Protein AF-A0A349HTV0-F1 (afdb_monomer)

Structure (mmCIF, N/CA/C/O backbone):
data_AF-A0A349HTV0-F1
#
_entry.id   AF-A0A349HTV0-F1
#
loop_
_atom_site.group_PDB
_atom_site.id
_atom_site.type_symbol
_atom_site.label_atom_id
_atom_site.label_alt_id
_atom_site.label_comp_id
_atom_site.label_asym_id
_atom_site.label_entity_id
_atom_site.label_seq_id
_atom_site.pdbx_PDB_ins_code
_atom_site.Cartn_x
_atom_site.Cartn_y
_atom_site.Cartn_z
_atom_site.occupancy
_atom_site.B_iso_or_equiv
_atom_site.auth_seq_id
_atom_site.auth_comp_id
_atom_site.auth_asym_id
_atom_site.auth_atom_id
_atom_site.pdbx_PDB_model_num
ATOM 1 N N . MET A 1 1 ? 17.640 -26.333 15.051 1.00 37.91 1 MET A N 1
ATOM 2 C CA . MET A 1 1 ? 17.613 -24.855 15.055 1.00 37.91 1 MET A CA 1
ATOM 3 C C . MET A 1 1 ? 17.271 -24.427 13.642 1.00 37.91 1 MET A C 1
ATOM 5 O O . MET A 1 1 ? 18.000 -24.825 12.747 1.00 37.91 1 MET A O 1
ATOM 9 N N . ALA A 1 2 ? 16.139 -23.757 13.416 1.00 41.59 2 ALA A N 1
ATOM 10 C CA . ALA A 1 2 ? 15.810 -23.258 12.080 1.00 41.59 2 ALA A CA 1
ATOM 11 C C . ALA A 1 2 ? 16.830 -22.173 11.709 1.00 41.59 2 ALA A C 1
ATOM 13 O O . ALA A 1 2 ? 17.039 -21.253 12.502 1.00 41.59 2 ALA A O 1
ATOM 14 N N . GLU A 1 3 ? 17.502 -22.306 10.565 1.00 48.44 3 GLU A N 1
ATOM 15 C CA . GLU A 1 3 ? 18.363 -21.244 10.046 1.00 48.44 3 GLU A CA 1
ATOM 16 C C . GLU A 1 3 ? 17.542 -19.958 9.927 1.00 48.44 3 GLU A C 1
ATOM 18 O O . GLU A 1 3 ? 16.536 -19.905 9.218 1.00 48.44 3 GLU A O 1
ATOM 23 N N . LEU A 1 4 ? 17.961 -18.918 10.646 1.00 66.38 4 LEU A N 1
ATOM 24 C CA . LEU A 1 4 ? 17.430 -17.577 10.447 1.00 66.38 4 LEU A CA 1
ATOM 25 C C . LEU A 1 4 ? 17.847 -17.133 9.046 1.00 66.38 4 LEU A C 1
ATOM 27 O O . LEU A 1 4 ? 19.028 -16.879 8.806 1.00 66.38 4 LEU A O 1
ATOM 31 N N . SER A 1 5 ? 16.884 -17.071 8.127 1.00 81.56 5 SER A N 1
ATOM 32 C CA . SER A 1 5 ? 17.151 -16.655 6.755 1.00 81.56 5 SER A CA 1
ATOM 33 C C . SER A 1 5 ? 17.749 -15.244 6.722 1.00 81.56 5 SER A C 1
ATOM 35 O O . SER A 1 5 ? 17.348 -14.356 7.478 1.00 81.56 5 SER A O 1
ATOM 37 N N . LEU A 1 6 ? 18.747 -15.045 5.859 1.00 93.25 6 LEU A N 1
ATOM 38 C CA . LEU A 1 6 ? 19.477 -13.780 5.731 1.00 93.25 6 LEU A CA 1
ATOM 39 C C . LEU A 1 6 ? 18.662 -12.692 5.016 1.00 93.25 6 LEU A C 1
ATOM 41 O O . LEU A 1 6 ? 19.018 -11.515 5.091 1.00 93.25 6 LEU A O 1
ATOM 45 N N . TYR A 1 7 ? 17.591 -13.073 4.326 1.00 95.62 7 TYR A N 1
ATOM 46 C CA . TYR A 1 7 ? 16.704 -12.207 3.559 1.00 95.62 7 TYR A CA 1
ATOM 47 C C . TYR A 1 7 ? 15.301 -12.811 3.493 1.00 95.62 7 TYR A C 1
ATOM 49 O O . TYR A 1 7 ? 15.109 -13.980 3.814 1.00 95.62 7 TYR A O 1
ATOM 57 N N . ILE A 1 8 ? 14.324 -12.000 3.093 1.00 95.88 8 ILE A N 1
ATOM 58 C CA . ILE A 1 8 ? 12.945 -12.456 2.893 1.00 95.88 8 ILE A CA 1
ATOM 59 C C . ILE A 1 8 ? 12.849 -13.209 1.567 1.00 95.88 8 ILE A C 1
ATOM 61 O O . ILE A 1 8 ? 13.233 -12.673 0.522 1.00 95.88 8 ILE A O 1
ATOM 65 N N . LYS A 1 9 ? 12.325 -14.434 1.593 1.00 95.62 9 LYS A N 1
ATOM 66 C CA . LYS A 1 9 ? 12.190 -15.285 0.405 1.00 95.62 9 LYS A CA 1
ATOM 67 C C . LYS A 1 9 ? 10.918 -14.982 -0.380 1.00 95.62 9 LYS A C 1
ATOM 69 O O . LYS A 1 9 ? 9.895 -14.607 0.184 1.00 95.62 9 LYS A O 1
ATOM 74 N N . LYS A 1 10 ? 10.936 -15.241 -1.689 1.00 95.06 10 LYS A N 1
ATOM 75 C CA . LYS A 1 10 ? 9.782 -15.129 -2.597 1.00 95.06 10 LYS A CA 1
ATOM 76 C C . LYS A 1 10 ? 8.603 -15.993 -2.135 1.00 95.06 10 LYS A C 1
ATOM 78 O O . LYS A 1 10 ? 7.457 -15.601 -2.321 1.00 95.06 10 LYS A O 1
ATOM 83 N N . SER A 1 11 ? 8.865 -17.126 -1.479 1.00 93.31 11 SER A N 1
ATOM 84 C CA . SER A 1 11 ? 7.831 -17.983 -0.877 1.00 93.31 11 SER A CA 1
ATOM 85 C C . SER A 1 11 ? 7.046 -17.314 0.259 1.00 93.31 11 SER A C 1
ATOM 87 O O . SER A 1 11 ? 5.993 -17.815 0.641 1.00 93.31 11 SER A O 1
ATOM 89 N N . GLU A 1 12 ? 7.556 -16.214 0.817 1.00 91.38 12 GLU A N 1
ATOM 90 C CA . GLU A 1 12 ? 6.915 -15.446 1.890 1.00 91.38 12 GLU A CA 1
ATOM 91 C C . GLU A 1 12 ? 6.035 -14.302 1.354 1.00 91.38 12 GLU A C 1
ATOM 93 O O . GLU A 1 12 ? 5.473 -13.540 2.142 1.00 91.38 12 GLU A O 1
ATOM 98 N N . ASP A 1 13 ? 5.885 -14.167 0.029 1.00 91.94 13 ASP A N 1
ATOM 99 C CA . ASP A 1 13 ? 5.027 -13.135 -0.556 1.00 91.94 13 ASP A CA 1
ATOM 100 C C . ASP A 1 13 ? 3.573 -13.250 -0.056 1.00 91.94 13 ASP A C 1
ATOM 102 O O . ASP A 1 13 ? 3.007 -14.337 0.095 1.00 91.94 13 ASP A O 1
ATOM 106 N N . GLY A 1 14 ? 2.968 -12.101 0.236 1.00 86.69 14 GLY A N 1
ATOM 107 C CA . GLY A 1 14 ? 1.665 -11.988 0.886 1.00 86.69 14 GLY A CA 1
ATOM 108 C C . GLY A 1 14 ? 1.691 -12.119 2.414 1.00 86.69 14 GLY A C 1
ATOM 109 O O . GLY A 1 14 ? 0.674 -11.827 3.041 1.00 86.69 14 GLY A O 1
ATOM 110 N N . ASN A 1 15 ? 2.814 -12.505 3.032 1.00 89.12 15 ASN A N 1
ATOM 111 C CA . ASN A 1 15 ? 3.008 -12.439 4.482 1.00 89.12 15 ASN A CA 1
ATOM 112 C C . ASN A 1 15 ? 3.957 -11.286 4.844 1.00 89.12 15 ASN A C 1
ATOM 114 O O . ASN A 1 15 ? 5.152 -11.473 5.064 1.00 89.12 15 ASN A O 1
ATOM 118 N N . PHE A 1 16 ? 3.422 -10.069 4.910 1.00 89.62 16 PHE A N 1
ATOM 119 C CA . PHE A 1 16 ? 4.207 -8.842 5.090 1.00 89.62 16 PHE A CA 1
ATOM 120 C C . PHE A 1 16 ? 4.508 -8.513 6.561 1.00 89.62 16 PHE A C 1
ATOM 122 O O . PHE A 1 16 ? 4.412 -7.358 6.981 1.00 89.62 16 PHE A O 1
ATOM 129 N N . SER A 1 17 ? 4.886 -9.527 7.341 1.00 89.38 17 SER A N 1
ATOM 130 C CA . SER A 1 17 ? 5.340 -9.404 8.730 1.00 89.38 17 SER A CA 1
ATOM 131 C C . SER A 1 17 ? 6.837 -9.705 8.809 1.00 89.38 17 SER A C 1
ATOM 133 O O . SER A 1 17 ? 7.255 -10.827 9.096 1.00 89.38 17 SER A O 1
ATOM 135 N N . PHE A 1 18 ? 7.655 -8.690 8.542 1.00 92.19 18 PHE A N 1
ATOM 136 C CA . PHE A 1 18 ? 9.109 -8.825 8.461 1.00 92.19 18 PHE A CA 1
ATOM 137 C C . PHE A 1 18 ? 9.817 -8.405 9.751 1.00 92.19 18 PHE A C 1
ATOM 139 O O . PHE A 1 18 ? 9.263 -7.691 10.586 1.00 92.19 18 PHE A O 1
ATOM 146 N N . ASN A 1 19 ? 11.081 -8.808 9.890 1.00 92.62 19 ASN A N 1
ATOM 147 C CA . ASN A 1 19 ? 11.940 -8.298 10.951 1.00 92.62 19 ASN A CA 1
ATOM 148 C C . ASN A 1 19 ? 12.305 -6.826 10.676 1.00 92.62 19 ASN A C 1
ATOM 150 O O . ASN A 1 19 ? 12.925 -6.519 9.659 1.00 92.62 19 ASN A O 1
ATOM 154 N N . TYR A 1 20 ? 11.943 -5.928 11.595 1.00 93.81 20 TYR A N 1
ATOM 155 C CA . TYR A 1 20 ? 12.108 -4.482 11.424 1.00 93.81 20 TYR A CA 1
ATOM 156 C C . TYR A 1 20 ? 13.570 -3.999 11.438 1.00 93.81 20 TYR A C 1
ATOM 158 O O . TYR A 1 20 ? 13.853 -2.912 10.940 1.00 93.81 20 TYR A O 1
ATOM 166 N N . ASP A 1 21 ? 14.507 -4.808 11.943 1.00 93.88 21 ASP A N 1
ATOM 167 C CA . ASP A 1 21 ? 15.936 -4.469 11.958 1.00 93.88 21 ASP A CA 1
ATOM 168 C C . ASP A 1 21 ? 16.615 -4.671 10.596 1.00 93.88 21 ASP A C 1
ATOM 170 O O . ASP A 1 21 ? 17.727 -4.177 10.370 1.00 93.88 21 ASP A O 1
ATOM 174 N N . PHE A 1 22 ? 15.954 -5.383 9.677 1.00 96.00 22 PHE A N 1
ATOM 175 C CA . PHE A 1 22 ? 16.476 -5.643 8.339 1.00 96.00 22 PHE A CA 1
ATOM 176 C C . PHE A 1 22 ? 16.577 -4.339 7.528 1.00 96.00 22 PHE A C 1
ATOM 178 O O . PHE A 1 22 ? 16.044 -3.286 7.886 1.00 96.00 22 PHE A O 1
ATOM 185 N N . LYS A 1 23 ? 17.321 -4.394 6.426 1.00 95.25 23 LYS A N 1
ATOM 186 C CA . LYS A 1 23 ? 17.634 -3.266 5.548 1.00 95.25 23 LYS A CA 1
ATOM 187 C C . LYS A 1 23 ? 17.254 -3.587 4.110 1.00 95.25 23 LYS A C 1
ATOM 189 O O . LYS A 1 23 ? 17.135 -4.748 3.724 1.00 95.25 23 LYS A O 1
ATOM 194 N N . GLN A 1 24 ? 17.091 -2.537 3.313 1.00 95.56 24 GLN A N 1
ATOM 195 C CA . GLN A 1 24 ? 16.935 -2.672 1.870 1.00 95.56 24 GLN A CA 1
ATOM 196 C C . GLN A 1 24 ? 18.305 -2.915 1.227 1.00 95.56 24 GLN A C 1
ATOM 198 O O . GLN A 1 24 ? 19.221 -2.107 1.397 1.00 95.56 24 GLN A O 1
ATOM 203 N N . THR A 1 25 ? 18.421 -3.990 0.452 1.00 95.81 25 THR A N 1
ATOM 204 C CA . THR A 1 25 ? 19.514 -4.178 -0.510 1.00 95.81 25 THR A CA 1
ATOM 205 C C . THR A 1 25 ? 18.991 -3.829 -1.892 1.00 95.81 25 THR A C 1
ATOM 207 O O . THR A 1 25 ? 18.077 -4.484 -2.387 1.00 95.81 25 THR A O 1
ATOM 210 N N . TRP A 1 26 ? 19.553 -2.787 -2.498 1.00 95.69 26 TRP A N 1
ATOM 211 C CA . TRP A 1 26 ? 19.117 -2.265 -3.791 1.00 95.69 26 TRP A CA 1
ATOM 212 C C . TRP A 1 26 ? 19.906 -2.872 -4.946 1.00 95.69 26 TRP A C 1
ATOM 214 O O 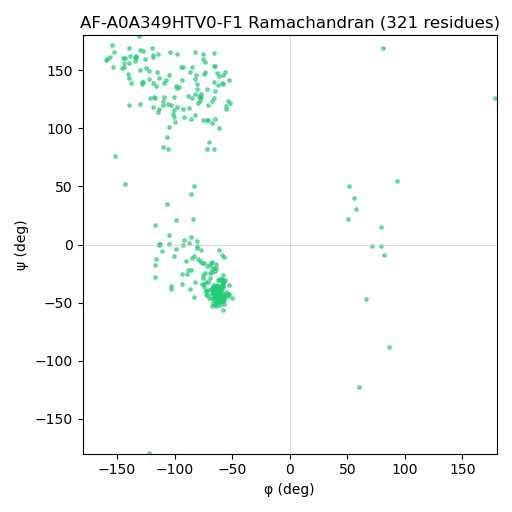. TRP A 1 26 ? 21.124 -2.999 -4.857 1.00 95.69 26 TRP A O 1
ATOM 224 N N . HIS A 1 27 ? 19.218 -3.150 -6.052 1.00 94.50 27 HIS A N 1
ATOM 225 C CA . HIS A 1 27 ? 19.841 -3.566 -7.306 1.00 94.50 27 HIS A CA 1
ATOM 226 C C . HIS A 1 27 ? 20.684 -2.434 -7.907 1.00 94.50 27 HIS A C 1
ATOM 228 O O . HIS A 1 27 ? 21.837 -2.628 -8.281 1.00 94.50 27 HIS A O 1
ATOM 234 N N . HIS A 1 28 ? 20.132 -1.217 -7.944 1.00 90.56 28 HIS A N 1
ATOM 235 C CA . HIS A 1 28 ? 20.865 -0.011 -8.317 1.00 90.56 28 HIS A CA 1
ATOM 236 C C . HIS A 1 28 ? 20.886 0.993 -7.171 1.00 90.56 28 HIS A C 1
ATOM 238 O O . HIS A 1 28 ? 19.866 1.257 -6.533 1.00 90.56 28 HIS A O 1
ATOM 244 N N . LYS A 1 29 ? 22.036 1.638 -6.956 1.00 89.31 29 LYS A N 1
ATOM 245 C CA . LYS A 1 29 ? 22.086 2.848 -6.128 1.00 89.31 29 LYS A CA 1
ATOM 246 C C . LYS A 1 29 ? 21.299 3.956 -6.827 1.00 89.31 29 LYS A C 1
ATOM 248 O O . LYS A 1 29 ? 21.430 4.137 -8.035 1.00 89.31 29 LYS A O 1
ATOM 253 N N . PHE A 1 30 ? 20.539 4.740 -6.065 1.00 86.88 30 PHE A N 1
ATOM 254 C CA . PHE A 1 30 ? 19.866 5.928 -6.589 1.00 86.88 30 PHE A CA 1
ATOM 255 C C . PHE A 1 30 ? 20.876 7.042 -6.886 1.00 86.88 30 PHE A C 1
ATOM 257 O O . PHE A 1 30 ? 21.100 7.945 -6.085 1.00 86.88 30 PHE A O 1
ATOM 264 N N . ASN A 1 31 ? 21.508 6.952 -8.050 1.00 89.06 31 ASN A N 1
ATOM 265 C CA . ASN A 1 31 ? 22.407 7.951 -8.604 1.00 89.06 31 ASN A CA 1
ATOM 266 C C . ASN A 1 31 ? 22.167 8.096 -10.117 1.00 89.06 31 ASN A C 1
ATOM 268 O O . ASN A 1 31 ? 21.474 7.281 -10.736 1.00 89.06 31 ASN A O 1
ATOM 272 N N . MET A 1 32 ? 22.765 9.130 -10.709 1.00 85.81 32 MET A N 1
ATOM 273 C CA . MET A 1 32 ? 22.653 9.413 -12.146 1.00 85.81 32 MET A CA 1
ATOM 274 C C . MET A 1 32 ? 23.535 8.506 -13.019 1.00 85.81 32 MET A C 1
ATOM 276 O O . MET A 1 32 ? 23.467 8.576 -14.243 1.00 85.81 32 MET A O 1
ATOM 280 N N . GLN A 1 33 ? 24.369 7.647 -12.427 1.00 86.94 33 GLN A N 1
ATOM 281 C CA . GLN A 1 33 ? 25.252 6.767 -13.188 1.00 86.94 33 GLN A CA 1
ATOM 282 C C . GLN A 1 33 ? 24.412 5.737 -13.947 1.00 86.94 33 GLN A C 1
ATOM 284 O O . GLN A 1 33 ? 23.629 5.023 -13.338 1.00 86.94 33 GLN A O 1
ATOM 289 N N . GLY A 1 34 ? 24.559 5.655 -15.270 1.00 83.88 34 GLY A N 1
ATOM 290 C CA . GLY A 1 34 ? 23.763 4.750 -16.111 1.00 83.88 34 GLY A CA 1
ATOM 291 C C . GLY A 1 34 ? 22.346 5.248 -16.431 1.00 83.88 34 GLY A C 1
ATOM 292 O O . GLY A 1 34 ? 21.635 4.588 -17.185 1.00 83.88 34 GLY A O 1
ATOM 293 N N . VAL A 1 35 ? 21.938 6.413 -15.915 1.00 89.94 35 VAL A N 1
ATOM 294 C CA . VAL A 1 35 ? 20.689 7.072 -16.318 1.00 89.94 35 VAL A CA 1
ATOM 295 C C . VAL A 1 35 ? 20.920 7.765 -17.659 1.00 89.94 35 VAL A C 1
ATOM 297 O O . VAL A 1 35 ? 21.826 8.587 -17.798 1.00 89.94 35 VAL A O 1
ATOM 300 N N . LYS A 1 36 ? 20.111 7.425 -18.665 1.00 92.56 36 LYS A N 1
ATOM 301 C CA . LYS A 1 36 ? 20.159 8.073 -19.982 1.00 92.56 36 LYS A CA 1
ATOM 302 C C . LYS A 1 36 ? 19.514 9.470 -19.929 1.00 92.56 36 LYS A C 1
ATOM 304 O O . LYS A 1 36 ? 18.713 9.734 -19.035 1.00 92.56 36 LYS A O 1
ATOM 309 N N . PRO A 1 37 ? 19.815 10.370 -20.878 1.00 93.38 37 PRO A N 1
ATOM 310 C CA . PRO A 1 37 ? 19.077 11.623 -21.004 1.00 93.38 37 PRO A CA 1
ATOM 311 C C . PRO A 1 37 ? 17.573 11.388 -21.217 1.00 93.38 37 PRO A C 1
ATOM 313 O O . PRO A 1 37 ? 17.184 10.448 -21.910 1.00 93.38 37 PRO A O 1
ATOM 316 N N . GLU A 1 38 ? 16.734 12.274 -20.678 1.00 93.75 38 GLU A N 1
ATOM 317 C CA . GLU A 1 38 ? 15.264 12.186 -20.729 1.00 93.75 38 GLU A CA 1
ATOM 318 C C . GLU A 1 38 ? 14.710 11.940 -22.145 1.00 93.75 38 GLU A C 1
ATOM 320 O O . GLU A 1 38 ? 13.934 11.007 -22.351 1.00 93.75 38 GLU A O 1
ATOM 325 N N . HIS A 1 39 ? 15.194 12.679 -23.150 1.00 93.31 39 HIS A N 1
ATOM 326 C CA . HIS A 1 39 ? 14.761 12.518 -24.544 1.00 93.31 39 HIS A CA 1
ATOM 327 C C . HIS A 1 39 ? 14.980 11.100 -25.103 1.00 93.31 39 HIS A C 1
ATOM 329 O O . HIS A 1 39 ? 14.252 10.680 -26.000 1.00 93.31 39 HIS A O 1
ATOM 335 N N . VAL A 1 40 ? 15.953 10.342 -24.580 1.00 93.62 40 VAL A N 1
ATOM 336 C CA . VAL A 1 40 ? 16.201 8.953 -24.994 1.00 93.62 40 VAL A CA 1
ATOM 337 C C . VAL A 1 40 ? 15.117 8.026 -24.451 1.00 93.62 40 VAL A C 1
ATOM 339 O O . VAL A 1 40 ? 14.671 7.134 -25.168 1.00 93.62 40 VAL A O 1
ATOM 342 N N . TYR A 1 41 ? 14.666 8.233 -23.210 1.00 93.69 41 TYR A N 1
ATOM 343 C CA . TYR A 1 41 ? 13.557 7.462 -22.642 1.00 93.69 41 TYR A CA 1
ATOM 344 C C . TYR A 1 41 ? 12.260 7.719 -23.394 1.00 93.69 41 TYR A C 1
ATOM 346 O O . TYR A 1 41 ? 11.583 6.768 -23.771 1.00 93.69 41 TYR A O 1
ATOM 354 N N . ILE A 1 42 ? 11.966 8.991 -23.660 1.00 90.69 42 ILE A N 1
ATOM 355 C CA . ILE A 1 42 ? 10.769 9.416 -24.388 1.00 90.69 42 ILE A CA 1
ATOM 356 C C . ILE A 1 42 ? 10.779 8.820 -25.791 1.00 90.69 42 ILE A C 1
ATOM 358 O O . ILE A 1 42 ? 9.832 8.135 -26.161 1.00 90.69 42 ILE A O 1
ATOM 362 N N . LYS A 1 43 ? 11.873 8.999 -26.545 1.00 89.25 43 LYS A N 1
ATOM 363 C CA . LYS A 1 43 ? 11.998 8.451 -27.899 1.00 89.25 43 LYS A CA 1
ATOM 364 C C . LYS A 1 43 ? 11.810 6.934 -27.915 1.00 89.25 43 LYS A C 1
ATOM 366 O O . LYS A 1 43 ? 10.972 6.438 -28.656 1.00 89.25 43 LYS A O 1
ATOM 371 N N . ASN A 1 44 ? 12.526 6.204 -27.058 1.00 88.06 44 ASN A N 1
ATOM 372 C CA . ASN A 1 44 ? 12.414 4.745 -27.010 1.00 88.06 44 ASN A CA 1
ATOM 373 C C . ASN A 1 44 ? 11.005 4.286 -26.611 1.00 88.06 44 ASN A C 1
ATOM 375 O O . ASN A 1 44 ? 10.544 3.254 -27.089 1.00 88.06 44 ASN A O 1
ATOM 379 N N . PHE A 1 45 ? 10.327 5.024 -25.729 1.00 87.19 45 PHE A N 1
ATOM 380 C CA . PHE A 1 45 ? 8.951 4.723 -25.345 1.00 87.19 45 PHE A CA 1
ATOM 381 C C . PHE A 1 45 ? 7.963 5.032 -26.483 1.00 87.19 45 PHE A C 1
ATOM 383 O O . PHE A 1 45 ? 7.059 4.239 -26.726 1.00 87.19 45 PHE A O 1
ATOM 390 N N . MET A 1 46 ? 8.160 6.125 -27.233 1.00 79.62 46 MET A N 1
ATOM 391 C CA . MET A 1 46 ? 7.372 6.452 -28.432 1.00 79.62 46 MET A CA 1
ATOM 392 C C . MET A 1 46 ? 7.520 5.418 -29.533 1.00 79.62 46 MET A C 1
ATOM 394 O O . MET A 1 46 ? 6.511 4.982 -30.079 1.00 79.62 46 MET A O 1
ATOM 398 N N . ASP A 1 47 ? 8.755 5.025 -29.845 1.00 77.94 47 ASP A N 1
ATOM 399 C CA . ASP A 1 47 ? 9.046 4.048 -30.897 1.00 77.94 47 ASP A CA 1
ATOM 400 C C . ASP A 1 47 ? 8.323 2.717 -30.605 1.00 77.94 47 ASP A C 1
ATOM 402 O O . ASP A 1 47 ? 7.818 2.059 -31.513 1.00 77.94 47 ASP A O 1
ATOM 406 N N . ARG A 1 48 ? 8.170 2.385 -29.315 1.00 71.81 48 ARG A N 1
ATOM 407 C CA . ARG A 1 48 ? 7.421 1.225 -28.811 1.00 71.81 48 ARG A CA 1
ATOM 408 C C . ARG A 1 48 ? 5.921 1.453 -28.649 1.00 71.81 48 ARG A C 1
ATOM 410 O O . ARG A 1 48 ? 5.193 0.492 -28.437 1.00 71.81 48 ARG A O 1
ATOM 417 N N . ARG A 1 49 ? 5.414 2.686 -28.737 1.00 61.59 49 ARG A N 1
ATOM 418 C CA . ARG A 1 49 ? 3.973 2.971 -28.584 1.00 61.59 49 ARG A CA 1
ATOM 419 C C . ARG A 1 49 ? 3.130 2.324 -29.687 1.00 61.59 49 ARG A C 1
ATOM 421 O O . ARG A 1 49 ? 1.939 2.111 -29.501 1.00 61.59 49 ARG A O 1
ATOM 428 N N . ASN A 1 50 ? 3.764 1.974 -30.804 1.00 58.00 50 ASN A N 1
ATOM 429 C CA . ASN A 1 50 ? 3.160 1.198 -31.884 1.00 58.00 50 ASN A CA 1
ATOM 430 C C . ASN A 1 50 ? 3.130 -0.321 -31.601 1.00 58.00 50 ASN A C 1
ATOM 432 O O . ASN A 1 50 ? 2.632 -1.085 -32.425 1.00 58.00 50 ASN A O 1
ATOM 436 N N . GLU A 1 51 ? 3.661 -0.776 -30.461 1.00 62.81 51 GLU A N 1
ATOM 437 C CA . GLU A 1 51 ? 3.623 -2.169 -30.018 1.00 62.81 51 GLU A CA 1
ATOM 438 C C . GLU A 1 51 ? 2.430 -2.427 -29.087 1.00 62.81 51 GLU A C 1
ATOM 440 O O . GLU A 1 51 ? 1.995 -1.565 -28.323 1.00 62.81 51 GLU A O 1
ATOM 445 N N . LYS A 1 52 ? 1.956 -3.677 -29.080 1.00 64.81 52 LYS A N 1
ATOM 446 C CA . LYS A 1 52 ? 0.801 -4.175 -28.308 1.00 64.81 52 LYS A CA 1
ATOM 447 C C . LYS A 1 52 ? 0.898 -3.959 -26.779 1.00 64.81 52 LYS A C 1
ATOM 449 O O . LYS A 1 52 ? -0.094 -4.140 -26.082 1.00 64.81 52 LYS A O 1
ATOM 454 N N . ASN A 1 53 ? 2.066 -3.566 -26.256 1.00 75.81 53 ASN A N 1
ATOM 455 C CA . ASN A 1 53 ? 2.393 -3.579 -24.824 1.00 75.81 53 ASN A CA 1
ATOM 456 C C . ASN A 1 53 ? 2.589 -2.188 -24.188 1.00 75.81 53 ASN A C 1
ATOM 458 O O . ASN A 1 53 ? 2.867 -2.109 -22.991 1.00 75.81 53 ASN A O 1
ATOM 462 N N . ALA A 1 54 ? 2.463 -1.090 -24.941 1.00 83.69 54 ALA A N 1
ATOM 463 C CA . ALA A 1 54 ? 2.736 0.251 -24.414 1.00 83.69 54 ALA A CA 1
ATOM 464 C C . ALA A 1 54 ? 1.758 0.683 -23.303 1.00 83.69 54 ALA A C 1
ATOM 466 O O . ALA A 1 54 ? 2.180 1.252 -22.294 1.00 83.69 54 ALA A O 1
ATOM 467 N N . ASP A 1 55 ? 0.473 0.353 -23.443 1.00 88.69 55 ASP A N 1
ATOM 468 C CA . ASP A 1 55 ? -0.544 0.670 -22.432 1.00 88.69 55 ASP A CA 1
ATOM 469 C C . ASP A 1 55 ? -0.336 -0.132 -21.141 1.00 88.69 55 ASP A C 1
ATOM 471 O O . ASP A 1 55 ? -0.445 0.418 -20.044 1.00 88.69 55 ASP A O 1
ATOM 475 N N . LEU A 1 56 ? 0.061 -1.406 -21.260 1.00 91.94 56 LEU A N 1
ATOM 476 C CA . LEU A 1 56 ? 0.452 -2.252 -20.127 1.00 91.94 56 LEU A CA 1
ATOM 477 C C . LEU A 1 56 ? 1.644 -1.640 -19.389 1.00 91.94 56 LEU A C 1
ATOM 479 O O . LEU A 1 56 ? 1.620 -1.492 -18.168 1.00 91.94 56 LEU A O 1
ATOM 483 N N . GLN A 1 57 ? 2.680 -1.253 -20.132 1.00 92.69 57 GLN A N 1
ATOM 484 C CA . GLN A 1 57 ? 3.884 -0.626 -19.593 1.00 92.69 57 GLN A CA 1
ATOM 485 C C . GLN A 1 57 ? 3.569 0.673 -18.846 1.00 92.69 57 GLN A C 1
ATOM 487 O O . GLN A 1 57 ? 4.050 0.877 -17.731 1.00 92.69 57 GLN A O 1
ATOM 492 N N . LEU A 1 58 ? 2.731 1.535 -19.426 1.00 93.38 58 LEU A N 1
ATOM 493 C CA . LEU A 1 58 ? 2.304 2.769 -18.776 1.00 93.38 58 LEU A CA 1
ATOM 494 C C . LEU A 1 58 ? 1.469 2.480 -17.520 1.00 93.38 58 LEU A C 1
ATOM 496 O O . LEU A 1 58 ? 1.702 3.092 -16.479 1.00 93.38 58 LEU A O 1
ATOM 500 N N . SER A 1 59 ? 0.542 1.521 -17.594 1.00 94.56 59 SER A N 1
ATOM 501 C CA . SER A 1 59 ? -0.286 1.087 -16.463 1.00 94.56 59 SER A CA 1
ATOM 502 C C . SER A 1 59 ? 0.562 0.558 -15.299 1.00 94.56 59 SER A C 1
ATOM 504 O O . SER A 1 59 ? 0.355 0.949 -14.149 1.00 94.56 59 SER A O 1
ATOM 506 N N . LEU A 1 60 ? 1.597 -0.235 -15.592 1.00 96.31 60 LEU A N 1
ATOM 507 C CA . LEU A 1 60 ? 2.573 -0.719 -14.613 1.00 96.31 60 LEU A CA 1
ATOM 508 C C . LEU A 1 60 ? 3.278 0.443 -13.903 1.00 96.31 60 LEU A C 1
ATOM 510 O O . LEU A 1 60 ? 3.336 0.472 -12.672 1.00 96.31 60 LEU A O 1
ATOM 514 N N . LEU A 1 61 ? 3.799 1.417 -14.655 1.00 96.31 61 LEU A N 1
ATOM 515 C CA . LEU A 1 61 ? 4.509 2.562 -14.075 1.00 96.31 61 LEU A CA 1
ATOM 516 C C . LEU A 1 61 ? 3.585 3.431 -13.215 1.00 96.31 61 LEU A C 1
ATOM 518 O O . LEU A 1 61 ? 3.974 3.828 -12.115 1.00 96.31 61 LEU A O 1
ATOM 522 N N . LYS A 1 62 ? 2.350 3.669 -13.671 1.00 95.81 62 LYS A N 1
ATOM 523 C CA . LYS A 1 62 ? 1.318 4.384 -12.905 1.00 95.81 62 LYS A CA 1
ATOM 524 C C . LYS A 1 62 ? 0.986 3.667 -11.600 1.00 95.81 62 LYS A C 1
ATOM 526 O O . LYS A 1 62 ? 0.873 4.306 -10.555 1.00 95.81 62 LYS A O 1
ATOM 531 N N . PHE A 1 63 ? 0.884 2.340 -11.636 1.00 96.69 63 PHE A N 1
ATOM 532 C CA . PHE A 1 63 ? 0.661 1.539 -10.439 1.00 96.69 63 PHE A CA 1
ATOM 533 C C . PHE A 1 63 ? 1.811 1.663 -9.444 1.00 96.69 63 PHE A C 1
ATOM 535 O O . PHE A 1 63 ? 1.566 2.000 -8.287 1.00 96.69 63 PHE A O 1
ATOM 542 N N . ILE A 1 64 ? 3.059 1.473 -9.887 1.00 96.50 64 ILE A N 1
ATOM 543 C CA . ILE A 1 64 ? 4.237 1.608 -9.018 1.00 96.50 64 ILE A CA 1
ATOM 544 C C . ILE A 1 64 ? 4.332 3.022 -8.434 1.00 96.50 64 ILE A C 1
ATOM 546 O O . ILE A 1 64 ? 4.622 3.162 -7.247 1.00 96.50 64 ILE A O 1
ATOM 550 N N . LEU A 1 65 ? 4.045 4.068 -9.218 1.00 94.75 65 LEU A N 1
ATOM 551 C CA . LEU A 1 65 ? 3.979 5.440 -8.707 1.00 94.75 65 LEU A CA 1
ATOM 552 C C . LEU A 1 65 ? 2.933 5.562 -7.587 1.00 94.75 65 LEU A C 1
ATOM 554 O O . LEU A 1 65 ? 3.247 6.074 -6.514 1.00 94.75 65 LEU A O 1
ATOM 558 N N . LYS A 1 66 ? 1.716 5.047 -7.814 1.00 94.06 66 LYS A N 1
ATOM 559 C CA . LYS A 1 66 ? 0.594 5.097 -6.862 1.00 94.06 66 LYS A CA 1
ATOM 560 C C . LYS A 1 66 ? 0.913 4.411 -5.531 1.00 94.06 66 LYS A C 1
ATOM 562 O O . LYS A 1 66 ? 0.480 4.883 -4.482 1.00 94.06 66 LYS A O 1
ATOM 567 N N . VAL A 1 67 ? 1.621 3.280 -5.560 1.00 94.94 67 VAL A N 1
ATOM 568 C CA . VAL A 1 67 ? 1.876 2.458 -4.359 1.00 94.94 67 VAL A CA 1
ATOM 569 C C . VAL A 1 67 ? 3.299 2.572 -3.811 1.00 94.94 67 VAL A C 1
ATOM 571 O O . VAL A 1 67 ? 3.613 1.969 -2.787 1.00 94.94 67 VAL A O 1
ATOM 574 N N . CYS A 1 68 ? 4.147 3.380 -4.451 1.00 94.38 68 CYS A N 1
ATOM 575 C CA . CYS A 1 68 ? 5.579 3.567 -4.197 1.00 94.38 68 CYS A CA 1
ATOM 576 C C . CYS A 1 68 ? 6.455 2.335 -4.492 1.00 94.38 68 CYS A C 1
ATOM 578 O O . CYS A 1 68 ? 7.481 2.469 -5.165 1.00 94.38 68 CYS A O 1
ATOM 580 N N . PHE A 1 69 ? 6.058 1.148 -4.028 1.00 95.25 69 PHE A N 1
ATOM 581 C CA . PHE A 1 69 ? 6.665 -0.125 -4.410 1.00 95.25 69 PHE A CA 1
ATOM 582 C C . PHE A 1 69 ? 5.690 -1.299 -4.285 1.00 95.25 69 PHE A C 1
ATOM 584 O O . PHE A 1 69 ? 4.769 -1.283 -3.468 1.00 95.25 69 PHE A O 1
ATOM 591 N N . ALA A 1 70 ? 5.915 -2.329 -5.098 1.00 97.69 70 ALA A N 1
ATOM 592 C CA . ALA A 1 70 ? 5.074 -3.521 -5.169 1.00 97.69 70 ALA A CA 1
ATOM 593 C C . ALA A 1 70 ? 5.906 -4.782 -5.429 1.00 97.69 70 ALA A C 1
ATOM 595 O O . ALA A 1 70 ? 6.974 -4.715 -6.045 1.00 97.69 70 ALA A O 1
ATOM 596 N N . THR A 1 71 ? 5.413 -5.940 -4.986 1.00 98.12 71 THR A N 1
ATOM 597 C CA . THR A 1 71 ? 5.998 -7.233 -5.377 1.00 98.12 71 THR A CA 1
ATOM 598 C C . THR A 1 71 ? 5.609 -7.597 -6.811 1.00 98.12 71 THR A C 1
ATOM 600 O O . THR A 1 71 ? 4.664 -7.050 -7.382 1.00 98.12 71 THR A O 1
ATOM 603 N N . GLU A 1 72 ? 6.323 -8.557 -7.399 1.00 96.69 72 GLU A N 1
ATOM 604 C CA . GLU A 1 72 ? 5.994 -9.113 -8.719 1.00 96.69 72 GLU A CA 1
ATOM 605 C C . GLU A 1 72 ? 4.534 -9.601 -8.790 1.00 96.69 72 GLU A C 1
ATOM 607 O O . GLU A 1 72 ? 3.818 -9.282 -9.739 1.00 96.69 72 GLU A O 1
ATOM 612 N N . ASN A 1 73 ? 4.060 -10.308 -7.756 1.00 96.38 73 ASN A N 1
ATOM 613 C CA . ASN A 1 73 ? 2.687 -10.814 -7.702 1.00 96.38 73 ASN A CA 1
ATOM 614 C C . ASN A 1 73 ? 1.658 -9.684 -7.595 1.00 96.38 73 ASN A C 1
ATOM 616 O O . ASN A 1 73 ? 0.597 -9.764 -8.209 1.00 96.38 73 ASN A O 1
ATOM 620 N N . GLN A 1 74 ? 1.968 -8.612 -6.860 1.00 97.62 74 GLN A N 1
ATOM 621 C CA . GLN A 1 74 ? 1.090 -7.445 -6.765 1.00 97.62 74 GLN A CA 1
ATOM 622 C C . GLN A 1 74 ? 0.963 -6.714 -8.106 1.00 97.62 74 GLN A C 1
ATOM 624 O O . GLN A 1 74 ? -0.139 -6.323 -8.485 1.00 97.62 74 GLN A O 1
ATOM 629 N N . ILE A 1 75 ? 2.065 -6.585 -8.852 1.00 98.19 75 ILE A N 1
ATOM 630 C CA . ILE A 1 75 ? 2.059 -6.014 -10.207 1.00 98.19 75 ILE A CA 1
ATOM 631 C C . ILE A 1 75 ? 1.233 -6.893 -11.152 1.00 98.19 75 ILE A C 1
ATOM 633 O O . ILE A 1 75 ? 0.340 -6.385 -11.828 1.00 98.19 75 ILE A O 1
ATOM 637 N N . LYS A 1 76 ? 1.478 -8.210 -11.165 1.00 97.06 76 LYS A N 1
ATOM 638 C CA . LYS A 1 76 ? 0.722 -9.175 -11.983 1.00 97.06 76 LYS A CA 1
ATOM 639 C C . LYS A 1 76 ? -0.776 -9.135 -11.662 1.00 97.06 76 LYS A C 1
ATOM 641 O O . LYS A 1 76 ? -1.593 -9.053 -12.574 1.00 97.06 76 LYS A O 1
ATOM 646 N N . SER A 1 77 ? -1.139 -9.118 -10.377 1.00 95.75 77 SER A N 1
ATOM 647 C CA . SER A 1 77 ? -2.536 -9.026 -9.936 1.00 95.75 77 SER A CA 1
ATOM 648 C C . SER A 1 77 ? -3.199 -7.719 -10.366 1.00 95.75 77 SER A C 1
ATOM 650 O O . SER A 1 77 ? -4.366 -7.744 -10.745 1.00 95.75 77 SER A O 1
ATOM 652 N N . TYR A 1 78 ? -2.485 -6.592 -10.305 1.00 96.88 78 TYR A N 1
ATOM 653 C CA . TYR A 1 78 ? -3.009 -5.313 -10.779 1.00 96.88 78 TYR A CA 1
ATOM 654 C C . TYR A 1 78 ? -3.244 -5.332 -12.290 1.00 96.88 78 TYR A C 1
ATOM 656 O O . TYR A 1 78 ? -4.340 -5.038 -12.747 1.00 96.88 78 TYR A O 1
ATOM 664 N N . LEU A 1 79 ? -2.239 -5.716 -13.078 1.00 95.81 79 LEU A N 1
ATOM 665 C CA . LEU A 1 79 ? -2.351 -5.721 -14.538 1.00 95.81 79 LEU A CA 1
ATOM 666 C C . LEU A 1 79 ? -3.446 -6.678 -15.023 1.00 95.81 79 LEU A C 1
ATOM 668 O O . LEU A 1 79 ? -4.218 -6.325 -15.912 1.00 95.81 79 LEU A O 1
ATOM 672 N N . SER A 1 80 ? -3.577 -7.841 -14.378 1.00 94.56 80 SER A N 1
ATOM 673 C CA . SER A 1 80 ? -4.662 -8.782 -14.656 1.00 94.56 80 SER A CA 1
ATOM 674 C C . SER A 1 80 ? -6.041 -8.182 -14.377 1.00 94.56 80 SER A C 1
ATOM 676 O O . SER A 1 80 ? -6.956 -8.419 -15.160 1.00 94.56 80 SER A O 1
ATOM 678 N N . SER A 1 81 ? -6.214 -7.400 -13.301 1.00 91.88 81 SER A N 1
ATOM 679 C CA . SER A 1 81 ? -7.504 -6.754 -13.004 1.00 91.88 81 SER A CA 1
ATOM 680 C C . SER A 1 81 ? -7.833 -5.609 -13.964 1.00 91.88 81 SER A C 1
ATOM 682 O O . SER A 1 81 ? -8.992 -5.229 -14.089 1.00 91.88 81 SER A O 1
ATOM 684 N N . GLN A 1 82 ? -6.832 -5.084 -14.676 1.00 91.06 82 GLN A N 1
ATOM 685 C CA . GLN A 1 82 ? -7.012 -4.138 -15.782 1.00 91.06 82 GLN A CA 1
ATOM 686 C C . GLN A 1 82 ? -7.228 -4.833 -17.141 1.00 91.06 82 GLN A C 1
ATOM 688 O O . GLN A 1 82 ? -7.356 -4.156 -18.157 1.00 91.06 82 GLN A O 1
ATOM 693 N N . GLY A 1 83 ? -7.260 -6.171 -17.182 1.00 91.69 83 GLY A N 1
ATOM 694 C CA . GLY A 1 83 ? -7.471 -6.945 -18.408 1.00 91.69 83 GLY A CA 1
ATOM 695 C C . GLY A 1 83 ? -6.232 -7.089 -19.297 1.00 91.69 83 GLY A C 1
ATOM 696 O O . GLY A 1 83 ? -6.365 -7.464 -20.463 1.00 91.69 83 GLY A O 1
ATOM 697 N N . PHE A 1 84 ? -5.031 -6.800 -18.784 1.00 92.62 84 PHE A N 1
ATOM 698 C CA . PHE A 1 84 ? -3.803 -6.942 -19.564 1.00 92.62 84 PHE A CA 1
ATOM 699 C C . PHE A 1 84 ? -3.278 -8.392 -19.593 1.00 92.62 84 PHE A C 1
ATOM 701 O O . PHE A 1 84 ? -3.299 -9.073 -18.564 1.00 92.62 84 PHE A O 1
ATOM 708 N N . PRO A 1 85 ? -2.739 -8.847 -20.743 1.00 90.44 85 PRO A N 1
ATOM 709 C CA . PRO A 1 85 ? -1.993 -10.104 -20.854 1.00 90.44 85 PRO A CA 1
ATOM 710 C C . PRO A 1 85 ? -0.713 -10.089 -19.999 1.00 90.44 85 PRO A C 1
ATOM 712 O O . PRO A 1 85 ? -0.095 -9.038 -19.823 1.00 90.44 85 PRO A O 1
ATOM 715 N N . LEU A 1 86 ? -0.297 -11.245 -19.467 1.00 91.88 86 LEU A N 1
ATOM 716 C CA . LEU A 1 86 ? 0.838 -11.358 -18.530 1.00 91.88 86 LEU A CA 1
ATOM 717 C C . LEU A 1 86 ? 2.057 -12.107 -19.099 1.00 91.88 86 LEU A C 1
ATOM 719 O O . LEU A 1 86 ? 3.051 -12.257 -18.394 1.00 91.88 86 LEU A O 1
ATOM 723 N N . GLU A 1 87 ? 2.016 -12.576 -20.345 1.00 88.06 87 GLU A N 1
ATOM 724 C CA . GLU A 1 87 ? 2.998 -13.506 -20.923 1.00 88.06 87 GLU A CA 1
ATOM 725 C C . GLU A 1 87 ? 4.433 -12.948 -20.952 1.00 88.06 87 GLU A C 1
ATOM 727 O O . GLU A 1 87 ? 5.391 -13.708 -20.821 1.00 88.06 87 GLU A O 1
ATOM 732 N N . ASP A 1 88 ? 4.595 -11.625 -21.065 1.00 86.25 88 ASP A N 1
ATOM 733 C CA . ASP A 1 88 ? 5.902 -10.957 -21.172 1.00 86.25 88 ASP A CA 1
ATOM 734 C C . ASP A 1 88 ? 6.214 -10.013 -19.998 1.00 86.25 88 ASP A C 1
ATOM 736 O O . ASP A 1 88 ? 7.111 -9.165 -20.082 1.00 86.25 88 ASP A O 1
ATOM 740 N N . ILE A 1 89 ? 5.496 -10.134 -18.878 1.00 92.12 89 ILE A N 1
ATOM 741 C CA . ILE A 1 89 ? 5.687 -9.226 -17.739 1.00 92.12 89 ILE A CA 1
ATOM 742 C C . ILE A 1 89 ? 7.081 -9.351 -17.115 1.00 92.12 89 ILE A C 1
ATOM 744 O O . ILE A 1 89 ? 7.700 -8.336 -16.808 1.00 92.12 89 ILE A O 1
ATOM 748 N N . ASP A 1 90 ? 7.622 -10.566 -16.996 1.00 93.06 90 ASP A N 1
ATOM 749 C CA . ASP A 1 90 ? 8.934 -10.788 -16.376 1.00 93.06 90 ASP A CA 1
ATOM 750 C C . ASP A 1 90 ? 10.056 -10.184 -17.237 1.00 93.06 90 ASP A C 1
ATOM 752 O O . ASP A 1 90 ? 10.915 -9.464 -16.727 1.00 93.06 90 ASP A O 1
ATOM 756 N N . LYS A 1 91 ? 9.970 -10.353 -18.565 1.00 92.38 91 LYS A N 1
ATOM 757 C CA . LYS A 1 91 ? 10.868 -9.692 -19.529 1.00 92.38 91 LYS A CA 1
ATOM 758 C C . LYS A 1 91 ? 10.726 -8.170 -19.484 1.00 92.38 91 LYS A C 1
ATOM 760 O O . LYS A 1 91 ? 11.715 -7.450 -19.596 1.00 92.38 91 LYS A O 1
ATOM 765 N N . THR A 1 92 ? 9.501 -7.669 -19.314 1.00 93.00 92 THR A N 1
ATOM 766 C CA . THR A 1 92 ? 9.231 -6.229 -19.199 1.00 93.00 92 THR A CA 1
ATOM 767 C C . THR A 1 92 ? 9.876 -5.652 -17.941 1.00 93.00 92 THR A C 1
ATOM 769 O O . THR A 1 92 ? 10.529 -4.612 -18.019 1.00 93.00 92 THR A O 1
ATOM 772 N N . LEU A 1 93 ? 9.751 -6.334 -16.798 1.00 95.94 93 LEU A N 1
ATOM 773 C CA . LEU A 1 93 ? 10.378 -5.930 -15.537 1.00 95.94 93 LEU A CA 1
ATOM 774 C C . LEU A 1 93 ? 11.907 -5.944 -15.638 1.00 95.94 93 LEU A C 1
ATOM 776 O O . LEU A 1 93 ? 12.547 -4.979 -15.223 1.00 95.94 93 LEU A O 1
ATOM 780 N N . GLU A 1 94 ? 12.495 -6.986 -16.228 1.00 95.38 94 GLU A N 1
ATOM 781 C CA . GLU A 1 94 ? 13.943 -7.076 -16.446 1.00 95.38 94 GLU A CA 1
ATOM 782 C C . GLU A 1 94 ? 14.453 -5.946 -17.351 1.00 95.38 94 GLU A C 1
ATOM 784 O O . GLU A 1 94 ? 15.406 -5.239 -17.011 1.00 95.38 94 GLU A O 1
ATOM 789 N N . MET A 1 95 ? 13.766 -5.708 -18.470 1.00 93.69 95 MET A N 1
ATOM 790 C CA . MET A 1 95 ? 14.073 -4.605 -19.374 1.00 93.69 95 MET A CA 1
ATOM 791 C C . MET A 1 95 ? 13.972 -3.252 -18.661 1.00 93.69 95 MET A C 1
ATOM 793 O O . MET A 1 95 ? 14.871 -2.421 -18.797 1.00 93.69 95 MET A O 1
ATOM 797 N N . PHE A 1 96 ? 12.900 -3.009 -17.903 1.00 95.62 96 PHE A N 1
ATOM 798 C CA . PHE A 1 96 ? 12.717 -1.761 -17.160 1.00 95.62 96 PHE A CA 1
ATOM 799 C C . PHE A 1 96 ? 13.792 -1.563 -16.098 1.00 95.62 96 PHE A C 1
ATOM 801 O O . PHE A 1 96 ? 14.267 -0.438 -15.922 1.00 95.62 96 PHE A O 1
ATOM 808 N N . LEU A 1 97 ? 14.199 -2.637 -15.422 1.00 95.62 97 LEU A N 1
ATOM 809 C CA . LEU A 1 97 ? 15.271 -2.601 -14.440 1.00 95.62 97 LEU A CA 1
ATOM 810 C C . LEU A 1 97 ? 16.592 -2.225 -15.119 1.00 95.62 97 LEU A C 1
ATOM 812 O O . LEU A 1 97 ? 17.217 -1.237 -14.733 1.00 95.62 97 LEU A O 1
ATOM 816 N N . HIS A 1 98 ? 16.976 -2.935 -16.184 1.00 94.25 98 HIS A N 1
ATOM 817 C CA . HIS A 1 98 ? 18.201 -2.658 -16.942 1.00 94.25 98 HIS A CA 1
ATOM 818 C C . HIS A 1 98 ? 18.227 -1.232 -17.512 1.00 94.25 98 HIS A C 1
ATOM 820 O O . HIS A 1 98 ? 19.260 -0.565 -17.518 1.00 94.25 98 HIS A O 1
ATOM 826 N N . GLN A 1 99 ? 17.074 -0.733 -17.960 1.00 93.44 99 GLN A N 1
ATOM 827 C CA . GLN A 1 99 ? 16.941 0.612 -18.505 1.00 93.44 99 GLN A CA 1
ATOM 828 C C . GLN A 1 99 ? 16.818 1.699 -17.431 1.00 93.44 99 GLN A C 1
ATOM 830 O O . GLN A 1 99 ? 16.660 2.850 -17.809 1.00 93.44 99 GLN A O 1
ATOM 835 N N . ARG A 1 100 ? 16.901 1.403 -16.124 1.00 95.06 100 ARG A N 1
ATOM 836 C CA . ARG A 1 100 ? 16.713 2.408 -15.053 1.00 95.06 100 ARG A CA 1
ATOM 837 C C . ARG A 1 100 ? 15.348 3.109 -15.125 1.00 95.06 100 ARG A C 1
ATOM 839 O O . ARG A 1 100 ? 15.220 4.278 -14.762 1.00 95.06 100 ARG A O 1
ATOM 846 N N . ILE A 1 101 ? 14.330 2.399 -15.616 1.00 95.50 101 ILE A N 1
ATOM 847 C CA . ILE A 1 101 ? 12.928 2.836 -15.616 1.00 95.50 101 ILE A CA 1
ATOM 848 C C . ILE A 1 101 ? 12.292 2.512 -14.259 1.00 95.50 101 ILE A C 1
ATOM 850 O O . ILE A 1 101 ? 11.634 3.360 -13.655 1.00 95.50 101 ILE A O 1
ATOM 854 N N . ILE A 1 102 ? 12.546 1.301 -13.765 1.00 96.88 102 ILE A N 1
ATOM 855 C CA . ILE A 1 102 ? 12.240 0.875 -12.399 1.00 96.88 102 ILE A CA 1
ATOM 856 C C . ILE A 1 102 ? 13.538 0.490 -11.690 1.00 96.88 102 ILE A C 1
ATOM 858 O O . ILE A 1 102 ? 14.556 0.211 -12.325 1.00 96.88 102 ILE A O 1
ATOM 862 N N . ASN A 1 103 ? 13.488 0.449 -10.367 1.00 96.62 103 ASN A N 1
ATOM 863 C CA . ASN A 1 103 ? 14.520 -0.128 -9.523 1.00 96.62 103 ASN A CA 1
ATOM 864 C C . ASN A 1 103 ? 13.915 -1.279 -8.713 1.00 96.62 103 ASN A C 1
ATOM 866 O O . ASN A 1 103 ? 12.697 -1.468 -8.681 1.00 96.62 103 ASN A O 1
ATOM 870 N N . MET A 1 104 ? 14.767 -2.058 -8.062 1.00 97.00 104 MET A N 1
ATOM 871 C CA . MET A 1 104 ? 14.355 -3.195 -7.257 1.00 97.00 104 MET A CA 1
ATOM 872 C C . MET A 1 104 ? 15.182 -3.263 -5.981 1.00 97.00 104 MET A C 1
ATOM 874 O O . MET A 1 104 ? 16.379 -2.963 -5.983 1.00 97.00 104 MET A O 1
ATOM 878 N N . PHE A 1 105 ? 14.536 -3.662 -4.892 1.00 97.44 105 PHE A N 1
ATOM 879 C CA . PHE A 1 105 ? 15.208 -4.009 -3.653 1.00 97.44 105 PHE A CA 1
ATOM 880 C C . PHE A 1 105 ? 14.674 -5.312 -3.073 1.00 97.44 105 PHE A C 1
ATOM 882 O O . PHE A 1 105 ? 13.553 -5.741 -3.354 1.00 97.44 105 PHE A O 1
ATOM 889 N N . ILE A 1 106 ? 15.483 -5.894 -2.198 1.00 97.50 106 ILE A N 1
ATOM 890 C CA . ILE A 1 106 ? 15.092 -6.975 -1.296 1.00 97.50 106 ILE A CA 1
ATOM 891 C C . ILE A 1 106 ? 15.272 -6.524 0.151 1.00 97.50 106 ILE A C 1
ATOM 893 O O . ILE A 1 106 ? 15.989 -5.558 0.427 1.00 97.50 106 ILE A O 1
ATOM 897 N N . ILE A 1 107 ? 14.644 -7.236 1.081 1.00 97.12 107 ILE A N 1
ATOM 898 C CA . ILE A 1 107 ? 14.794 -6.997 2.517 1.00 97.12 107 ILE A CA 1
ATOM 899 C C . ILE A 1 107 ? 15.724 -8.068 3.082 1.00 97.12 107 ILE A C 1
ATOM 901 O O . ILE A 1 107 ? 15.431 -9.260 2.987 1.00 97.12 107 ILE A O 1
ATOM 905 N N . SER A 1 108 ? 16.844 -7.649 3.665 1.00 96.56 108 SER A N 1
ATOM 906 C CA . SER A 1 108 ? 17.893 -8.536 4.172 1.00 96.56 108 SER A CA 1
ATOM 907 C C . SER A 1 108 ? 18.464 -8.052 5.498 1.00 96.56 108 SER A C 1
ATOM 909 O O . SER A 1 108 ? 18.409 -6.870 5.826 1.00 96.56 108 SER A O 1
ATOM 911 N N . LYS A 1 109 ? 19.038 -8.963 6.286 1.00 95.44 109 LYS A N 1
ATOM 912 C CA . LYS A 1 109 ? 19.611 -8.658 7.605 1.00 95.44 109 LYS A CA 1
ATOM 913 C C . LYS A 1 109 ? 20.707 -7.587 7.538 1.00 95.44 109 LYS A C 1
ATOM 915 O O . LYS A 1 109 ? 20.846 -6.775 8.447 1.00 95.44 109 LYS A O 1
ATOM 920 N N . TYR A 1 110 ? 21.469 -7.587 6.454 1.00 93.00 110 TYR A N 1
ATOM 921 C CA . TYR A 1 110 ? 22.481 -6.594 6.111 1.00 93.00 110 TYR A CA 1
ATOM 922 C C . TYR A 1 110 ? 22.491 -6.396 4.589 1.00 93.00 110 TYR A C 1
ATOM 924 O O . TYR A 1 110 ? 21.991 -7.271 3.872 1.00 93.00 110 TYR A O 1
ATOM 932 N N . PRO A 1 111 ? 23.032 -5.272 4.081 1.00 92.81 111 PRO A N 1
ATOM 933 C CA . PRO A 1 111 ? 23.213 -5.074 2.648 1.00 92.81 111 PRO A CA 1
ATOM 934 C C . PRO A 1 111 ? 23.986 -6.240 2.022 1.00 92.81 111 PRO A C 1
ATOM 936 O O . PRO A 1 111 ? 25.085 -6.560 2.476 1.00 92.81 111 PRO A O 1
ATOM 939 N N . LEU A 1 112 ? 23.401 -6.889 1.015 1.00 93.50 112 LEU A N 1
ATOM 940 C CA . LEU A 1 112 ? 24.053 -7.965 0.265 1.00 93.50 112 LEU A CA 1
ATOM 941 C C . LEU A 1 112 ? 24.765 -7.398 -0.969 1.00 93.50 112 LEU A C 1
ATOM 943 O O . LEU A 1 112 ? 24.365 -6.367 -1.507 1.00 93.50 112 LEU A O 1
ATOM 947 N N . ASN A 1 113 ? 25.820 -8.080 -1.418 1.00 90.25 113 ASN A N 1
ATOM 948 C CA . ASN A 1 113 ? 26.537 -7.702 -2.642 1.00 90.25 113 ASN A CA 1
ATOM 949 C C . ASN A 1 113 ? 25.762 -8.094 -3.904 1.00 90.25 113 ASN A C 1
ATOM 951 O O . ASN A 1 113 ? 25.814 -7.388 -4.905 1.00 90.25 113 ASN A O 1
ATOM 955 N N . GLU A 1 114 ? 25.040 -9.211 -3.834 1.00 91.94 114 GLU A N 1
ATOM 956 C CA . GLU A 1 114 ? 24.235 -9.757 -4.920 1.00 91.94 114 GLU A CA 1
ATOM 957 C C . GLU A 1 114 ? 22.835 -10.075 -4.403 1.00 91.94 114 GLU A C 1
ATOM 959 O O . GLU A 1 114 ? 22.645 -10.370 -3.219 1.00 91.94 114 GLU A O 1
ATOM 964 N N . ILE A 1 115 ? 21.849 -9.988 -5.295 1.00 93.88 115 ILE A N 1
ATOM 965 C CA . ILE A 1 115 ? 20.452 -10.261 -4.969 1.00 93.88 115 ILE A CA 1
ATOM 966 C C . ILE A 1 115 ? 20.160 -11.735 -5.269 1.00 93.88 115 ILE A C 1
ATOM 968 O O . ILE A 1 115 ? 20.220 -12.118 -6.437 1.00 93.88 115 ILE A O 1
ATOM 972 N N . PRO A 1 116 ? 19.814 -12.553 -4.257 1.00 95.38 116 PRO A N 1
ATOM 973 C CA . PRO A 1 116 ? 19.472 -13.956 -4.465 1.00 95.38 116 PRO A CA 1
ATOM 974 C C . PRO A 1 116 ? 18.252 -14.123 -5.376 1.00 95.38 116 PRO A C 1
ATOM 976 O O . PRO A 1 116 ? 17.308 -13.328 -5.329 1.00 95.38 116 PRO A O 1
ATOM 979 N N . GLU A 1 117 ? 18.250 -15.176 -6.194 1.00 93.88 117 GLU A N 1
ATOM 980 C CA . GLU A 1 117 ? 17.168 -15.441 -7.151 1.00 93.88 117 GLU A CA 1
ATOM 981 C C . GLU A 1 117 ? 15.823 -15.722 -6.469 1.00 93.88 117 GLU A C 1
ATOM 983 O O . GLU A 1 117 ? 14.784 -15.261 -6.946 1.00 93.88 117 GLU A O 1
ATOM 988 N N . ASP A 1 118 ? 15.846 -16.427 -5.334 1.00 95.75 118 ASP A N 1
ATOM 989 C CA . ASP A 1 118 ? 14.677 -16.788 -4.529 1.00 95.75 118 ASP A CA 1
ATOM 990 C C . ASP A 1 118 ? 14.275 -15.698 -3.524 1.00 95.75 118 ASP A C 1
ATOM 992 O O . ASP A 1 118 ? 13.372 -15.923 -2.719 1.00 95.75 118 ASP A O 1
ATOM 996 N N . ALA A 1 119 ? 14.903 -14.518 -3.548 1.00 96.94 119 ALA A N 1
ATOM 997 C CA . ALA A 1 119 ? 14.529 -13.406 -2.683 1.00 96.94 119 ALA A CA 1
ATOM 998 C C . ALA A 1 119 ? 13.210 -12.750 -3.127 1.00 96.94 119 ALA A C 1
ATOM 1000 O O . ALA A 1 119 ? 12.880 -12.673 -4.314 1.00 96.94 119 ALA A O 1
ATOM 1001 N N . LEU A 1 120 ? 12.455 -12.219 -2.164 1.00 97.50 120 LEU A N 1
ATOM 1002 C CA . LEU A 1 120 ? 11.271 -11.414 -2.440 1.00 97.50 120 LEU A CA 1
ATOM 1003 C C . LEU A 1 120 ? 11.689 -10.048 -2.997 1.00 97.50 120 LEU A C 1
ATOM 1005 O O . LEU A 1 120 ? 12.166 -9.179 -2.265 1.00 97.50 120 LEU A O 1
ATOM 1009 N N . LYS A 1 121 ? 11.477 -9.861 -4.299 1.00 97.50 121 LYS A N 1
ATOM 1010 C CA . LYS A 1 121 ? 11.794 -8.626 -5.023 1.00 97.50 121 LYS A CA 1
ATOM 1011 C C . LYS A 1 121 ? 10.648 -7.621 -4.901 1.00 97.50 121 LYS A C 1
ATOM 1013 O O . LYS A 1 121 ? 9.507 -7.930 -5.249 1.00 97.50 121 LYS A O 1
ATOM 1018 N N . CYS A 1 122 ? 10.968 -6.414 -4.445 1.00 98.06 122 CYS A N 1
ATOM 1019 C CA . CYS A 1 122 ? 10.066 -5.266 -4.414 1.00 98.06 122 CYS A CA 1
ATOM 1020 C C . CYS A 1 122 ? 10.526 -4.236 -5.449 1.00 98.06 122 CYS A C 1
ATOM 1022 O O . CYS A 1 122 ? 11.667 -3.775 -5.399 1.00 98.06 122 CYS A O 1
ATOM 1024 N N . TYR A 1 123 ? 9.648 -3.868 -6.377 1.00 98.19 123 TYR A N 1
ATOM 1025 C CA . TYR A 1 123 ? 9.944 -2.939 -7.465 1.00 98.19 123 TYR A CA 1
ATOM 1026 C C . TYR A 1 123 ? 9.439 -1.539 -7.134 1.00 98.19 123 TYR A C 1
ATOM 1028 O O . TYR A 1 123 ? 8.311 -1.388 -6.671 1.00 98.19 123 TYR A O 1
ATOM 1036 N N . SER A 1 124 ? 10.255 -0.523 -7.404 1.00 96.88 124 SER A N 1
ATOM 1037 C CA . SER A 1 124 ? 9.917 0.897 -7.257 1.00 96.88 124 SER A CA 1
ATOM 1038 C C . SER A 1 124 ? 10.215 1.655 -8.546 1.00 96.88 124 SER A C 1
ATOM 1040 O O . SER A 1 124 ? 10.942 1.168 -9.409 1.00 96.88 124 SER A O 1
ATOM 1042 N N . LEU A 1 125 ? 9.716 2.883 -8.672 1.00 95.88 125 LEU A N 1
ATOM 1043 C CA . LEU A 1 125 ? 10.090 3.747 -9.791 1.00 95.88 125 LEU A CA 1
ATOM 1044 C C . LEU A 1 125 ? 11.593 4.097 -9.723 1.00 95.88 125 LEU A C 1
ATOM 1046 O O . LEU A 1 125 ? 12.187 4.113 -8.641 1.00 95.88 125 LEU A O 1
ATOM 1050 N N . ASP A 1 126 ? 12.196 4.381 -10.874 1.00 95.06 126 ASP A N 1
ATOM 1051 C CA . ASP A 1 126 ? 13.526 4.988 -11.004 1.00 95.06 126 ASP A CA 1
ATOM 1052 C C . ASP A 1 126 ? 13.451 6.178 -11.985 1.00 95.06 126 ASP A C 1
ATOM 1054 O O . ASP A 1 126 ? 12.382 6.496 -12.517 1.00 95.06 126 ASP A O 1
ATOM 1058 N N . PHE A 1 127 ? 14.566 6.872 -12.219 1.00 93.06 127 PHE A N 1
ATOM 1059 C CA . PHE A 1 127 ? 14.608 8.112 -13.000 1.00 93.06 127 PHE A CA 1
ATOM 1060 C C . PHE A 1 127 ? 13.950 7.990 -14.384 1.00 93.06 127 PHE A C 1
ATOM 1062 O O . PHE A 1 127 ? 13.187 8.872 -14.770 1.00 93.06 127 PHE A O 1
ATOM 1069 N N . GLY A 1 128 ? 14.180 6.892 -15.110 1.00 94.56 128 GLY A N 1
ATOM 1070 C CA . GLY A 1 128 ? 13.569 6.659 -16.421 1.00 94.56 128 GLY A CA 1
ATOM 1071 C C . GLY A 1 128 ? 12.043 6.562 -16.365 1.00 94.56 128 GLY A C 1
ATOM 1072 O O . GLY A 1 128 ? 11.360 7.110 -17.226 1.00 94.56 128 GLY A O 1
ATOM 1073 N N . GLY A 1 129 ? 11.493 5.932 -15.324 1.00 94.75 129 GLY A N 1
ATOM 1074 C CA . GLY A 1 129 ? 10.050 5.833 -15.122 1.00 94.75 129 GLY A CA 1
ATOM 1075 C C . GLY A 1 129 ? 9.428 7.188 -14.809 1.00 94.75 129 GLY A C 1
ATOM 1076 O O . GLY A 1 129 ? 8.367 7.503 -15.344 1.00 94.75 129 GLY A O 1
ATOM 1077 N N . LYS A 1 130 ? 10.125 8.032 -14.031 1.00 93.38 130 LYS A N 1
ATOM 1078 C CA . LYS A 1 130 ? 9.717 9.427 -13.799 1.00 93.38 130 LYS A CA 1
ATOM 1079 C C . LYS A 1 130 ? 9.612 10.204 -15.116 1.00 93.38 130 LYS A C 1
AT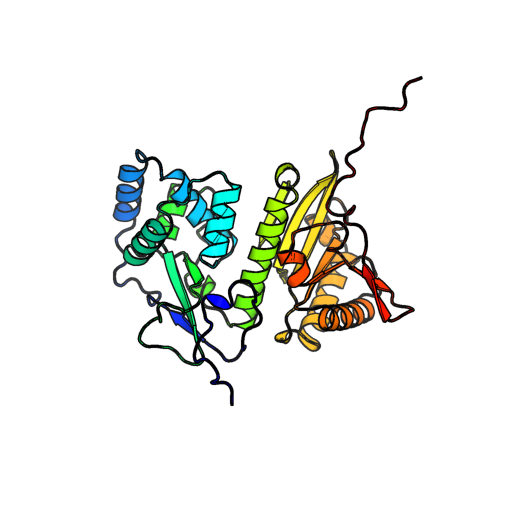OM 1081 O O . LYS A 1 130 ? 8.610 10.875 -15.330 1.00 93.38 130 LYS A O 1
ATOM 1086 N N . TYR A 1 131 ? 10.614 10.094 -15.989 1.00 94.06 131 TYR A N 1
ATOM 1087 C CA . TYR A 1 131 ? 10.637 10.788 -17.283 1.00 94.06 131 TYR A CA 1
ATOM 1088 C C . TYR A 1 131 ? 9.547 10.310 -18.251 1.00 94.06 131 TYR A C 1
ATOM 1090 O O . TYR A 1 131 ? 8.960 11.105 -18.979 1.00 94.06 131 TYR A O 1
ATOM 1098 N N . ILE A 1 132 ? 9.249 9.009 -18.262 1.00 94.12 132 ILE A N 1
ATOM 1099 C CA . ILE A 1 132 ? 8.153 8.472 -19.079 1.00 94.12 132 ILE A CA 1
ATOM 1100 C C . ILE A 1 132 ? 6.811 8.995 -18.556 1.00 94.12 132 ILE A C 1
ATOM 1102 O O . ILE A 1 132 ? 5.991 9.488 -19.329 1.00 94.12 132 ILE A O 1
ATOM 1106 N N . LEU A 1 133 ? 6.589 8.938 -17.242 1.00 94.50 133 LEU A N 1
ATOM 1107 C CA . LEU A 1 133 ? 5.336 9.385 -16.639 1.00 94.50 133 LEU A CA 1
ATOM 1108 C C . LEU A 1 133 ? 5.140 10.908 -16.709 1.00 94.50 133 LEU A C 1
ATOM 1110 O O . LEU A 1 133 ? 4.001 11.339 -16.820 1.00 94.50 133 LEU A O 1
ATOM 1114 N N . SER A 1 134 ? 6.199 11.726 -16.719 1.00 92.81 134 SER A N 1
ATOM 1115 C CA . SER A 1 134 ? 6.061 13.181 -16.915 1.00 92.81 134 SER A CA 1
ATOM 1116 C C . SER A 1 134 ? 5.532 13.557 -18.304 1.00 92.81 134 SER A C 1
ATOM 1118 O O . SER A 1 134 ? 4.968 14.635 -18.462 1.00 92.81 134 SER A O 1
ATOM 1120 N N . HIS A 1 135 ? 5.702 12.676 -19.297 1.00 91.56 135 HIS A N 1
ATOM 1121 C CA . HIS A 1 135 ? 5.295 12.910 -20.686 1.00 91.56 135 HIS A CA 1
ATOM 1122 C C . HIS A 1 135 ? 4.013 12.171 -21.081 1.00 91.56 135 HIS A C 1
ATOM 1124 O O . HIS A 1 135 ? 3.228 12.687 -21.875 1.00 91.56 135 HIS A O 1
ATOM 1130 N N . TYR A 1 136 ? 3.810 10.959 -20.560 1.00 90.31 136 TYR A N 1
ATOM 1131 C CA . TYR A 1 136 ? 2.692 10.083 -20.938 1.00 90.31 136 TYR A CA 1
ATOM 1132 C C . TYR A 1 136 ? 1.718 9.801 -19.793 1.00 90.31 136 TYR A C 1
ATOM 1134 O O . TYR A 1 136 ? 0.638 9.256 -20.023 1.00 90.31 136 TYR A O 1
ATOM 1142 N N . GLY A 1 137 ? 2.095 10.135 -18.561 1.00 85.94 137 GLY A N 1
ATOM 1143 C CA . GLY A 1 137 ? 1.225 10.059 -17.398 1.00 85.94 137 GLY A CA 1
ATOM 1144 C C . GLY A 1 137 ? 0.316 11.279 -17.283 1.00 85.94 137 GLY A C 1
ATOM 1145 O O . GLY A 1 137 ? 0.505 12.307 -17.925 1.00 85.94 137 GLY A O 1
ATOM 1146 N N . THR A 1 138 ? -0.694 11.138 -16.436 1.00 84.88 138 THR A N 1
ATOM 1147 C CA . THR A 1 138 ? -1.592 12.228 -16.015 1.00 84.88 138 THR A CA 1
ATOM 1148 C C . THR A 1 138 ? -1.373 12.593 -14.547 1.00 84.88 138 THR A C 1
ATOM 1150 O O . THR A 1 138 ? -1.995 13.512 -14.025 1.00 84.88 138 THR A O 1
ATOM 1153 N N . GLU A 1 139 ? -0.532 11.825 -13.860 1.00 84.38 139 GLU A N 1
ATOM 1154 C CA . GLU A 1 139 ? -0.250 11.906 -12.439 1.00 84.38 139 GLU A CA 1
ATOM 1155 C C . GLU A 1 139 ? 0.856 12.933 -12.148 1.00 84.38 139 GLU A C 1
ATOM 1157 O O . GLU A 1 139 ? 1.787 13.102 -12.937 1.00 84.38 139 GLU A O 1
ATOM 1162 N N . ASP A 1 140 ? 0.796 13.589 -10.984 1.00 83.38 140 ASP A N 1
ATOM 1163 C CA . ASP A 1 140 ? 1.887 14.459 -10.538 1.00 83.38 140 ASP A CA 1
ATOM 1164 C C . ASP A 1 140 ? 3.109 13.623 -10.131 1.00 83.38 140 ASP A C 1
ATOM 1166 O O . ASP A 1 140 ? 3.139 12.971 -9.087 1.00 83.38 140 ASP A O 1
ATOM 1170 N N . VAL A 1 141 ? 4.138 13.669 -10.974 1.00 87.31 141 VAL A N 1
ATOM 1171 C CA . VAL A 1 141 ? 5.433 13.016 -10.750 1.00 87.31 141 VAL A CA 1
ATOM 1172 C C . VAL A 1 141 ? 6.508 13.962 -10.223 1.00 87.31 141 VAL A C 1
ATOM 1174 O O . VAL A 1 141 ? 7.627 13.522 -9.940 1.00 87.31 141 VAL A O 1
ATOM 1177 N N . LEU A 1 142 ? 6.219 15.261 -10.091 1.00 81.50 142 LEU A N 1
ATOM 1178 C CA . LEU A 1 142 ? 7.209 16.252 -9.659 1.00 81.50 142 LEU A CA 1
ATOM 1179 C C . LEU A 1 142 ? 7.630 16.010 -8.212 1.00 81.50 142 LEU A C 1
ATOM 1181 O O . LEU A 1 142 ? 8.821 16.070 -7.901 1.00 81.50 142 LEU A O 1
ATOM 1185 N N . SER A 1 143 ? 6.655 15.661 -7.373 1.00 79.81 143 SER A N 1
ATOM 1186 C CA . SER A 1 143 ? 6.826 15.303 -5.963 1.00 79.81 143 SER A CA 1
ATOM 1187 C C . SER A 1 143 ? 7.589 13.992 -5.739 1.00 79.81 143 SER A C 1
ATOM 1189 O O . SER A 1 143 ? 8.066 13.745 -4.629 1.00 79.81 143 SER A O 1
ATOM 1191 N N . TRP A 1 144 ? 7.757 13.161 -6.775 1.00 87.75 144 TRP A N 1
ATOM 1192 C CA . TRP A 1 144 ? 8.513 11.920 -6.656 1.00 87.75 144 TRP A CA 1
ATOM 1193 C C . TRP A 1 144 ? 10.025 12.174 -6.649 1.00 87.75 144 TRP A C 1
ATOM 1195 O O . TRP A 1 144 ? 10.599 12.811 -7.544 1.00 87.75 144 TRP A O 1
ATOM 1205 N N . THR A 1 145 ? 10.685 11.595 -5.651 1.00 83.69 145 THR A N 1
ATOM 1206 C CA . THR A 1 145 ? 12.134 11.584 -5.445 1.00 83.69 145 THR A CA 1
ATOM 1207 C C . THR A 1 145 ? 12.606 10.176 -5.071 1.00 83.69 145 THR A C 1
ATOM 1209 O O . THR A 1 145 ? 11.845 9.360 -4.552 1.00 83.69 145 THR A O 1
ATOM 1212 N N . SER A 1 146 ? 13.889 9.876 -5.276 1.00 80.19 146 SER A N 1
ATOM 1213 C CA . SER A 1 146 ? 14.468 8.573 -4.912 1.00 80.19 146 SER A CA 1
ATOM 1214 C C . SER A 1 146 ? 14.336 8.246 -3.421 1.00 80.19 146 SER A C 1
ATOM 1216 O O . SER A 1 146 ? 14.184 7.085 -3.041 1.00 80.19 146 SER A O 1
ATOM 1218 N N . THR A 1 147 ? 14.329 9.266 -2.560 1.00 83.19 147 THR A N 1
ATOM 1219 C CA . THR A 1 147 ? 14.138 9.085 -1.118 1.00 83.19 147 THR A CA 1
ATOM 1220 C C . THR A 1 147 ? 12.730 8.615 -0.778 1.00 83.19 147 THR A C 1
ATOM 1222 O O . THR A 1 147 ? 12.544 8.107 0.321 1.00 83.19 147 THR A O 1
ATOM 1225 N N . ASN A 1 148 ? 11.744 8.710 -1.682 1.00 84.25 148 ASN A N 1
ATOM 1226 C CA . ASN A 1 148 ? 10.420 8.130 -1.456 1.00 84.25 148 ASN A CA 1
ATOM 1227 C C . ASN A 1 148 ? 10.477 6.602 -1.323 1.00 84.25 148 ASN A C 1
ATOM 1229 O O . ASN A 1 148 ? 9.745 6.048 -0.507 1.00 84.25 148 ASN A O 1
ATOM 1233 N N . ALA A 1 149 ? 11.367 5.943 -2.072 1.00 87.06 149 ALA A N 1
ATOM 1234 C CA . ALA A 1 149 ? 11.484 4.487 -2.100 1.00 87.06 149 ALA A CA 1
ATOM 1235 C C . ALA A 1 149 ? 12.396 3.926 -0.989 1.00 87.06 149 ALA A C 1
ATOM 1237 O O . ALA A 1 149 ? 12.272 2.760 -0.607 1.00 87.06 149 ALA A O 1
ATOM 1238 N N . VAL A 1 150 ? 13.293 4.755 -0.438 1.00 92.12 150 VAL A N 1
ATOM 1239 C CA . VAL A 1 150 ? 14.159 4.386 0.691 1.00 92.12 150 VAL A CA 1
ATOM 1240 C C . VAL A 1 150 ? 13.387 4.546 2.002 1.00 92.12 150 VAL A C 1
ATOM 1242 O O . VAL A 1 150 ? 13.025 5.657 2.408 1.00 92.12 150 VAL A O 1
ATOM 1245 N N . ARG A 1 151 ? 13.090 3.423 2.660 1.00 92.56 151 ARG A N 1
ATOM 1246 C CA . ARG A 1 151 ? 12.199 3.351 3.826 1.00 92.56 151 ARG A CA 1
ATOM 1247 C C . ARG A 1 151 ? 12.665 2.289 4.821 1.00 92.56 151 ARG A C 1
ATOM 1249 O O . ARG A 1 151 ? 13.274 1.291 4.444 1.00 92.56 151 ARG A O 1
ATOM 1256 N N . GLY A 1 152 ? 12.344 2.501 6.097 1.00 94.44 152 GLY A N 1
ATOM 1257 C CA . GLY A 1 152 ? 12.450 1.460 7.118 1.00 94.44 152 GLY A CA 1
ATOM 1258 C C . GLY A 1 152 ? 11.462 0.319 6.856 1.00 94.44 152 GLY A C 1
ATOM 1259 O O . GLY A 1 152 ? 10.418 0.516 6.222 1.00 94.44 152 GLY A O 1
ATOM 1260 N N . VAL A 1 153 ? 11.786 -0.884 7.330 1.00 95.62 153 VAL A N 1
ATOM 1261 C CA . VAL A 1 153 ? 10.971 -2.091 7.114 1.00 95.62 153 VAL A CA 1
ATOM 1262 C C . VAL A 1 153 ? 9.575 -1.947 7.733 1.00 95.62 153 VAL A C 1
ATOM 1264 O O . VAL A 1 153 ? 8.591 -2.440 7.177 1.00 95.62 153 VAL A O 1
ATOM 1267 N N . GLU A 1 154 ? 9.452 -1.190 8.821 1.00 94.25 154 GLU A N 1
ATOM 1268 C CA . GLU A 1 154 ? 8.182 -0.819 9.442 1.00 94.25 154 GLU A CA 1
ATOM 1269 C C . GLU A 1 154 ? 7.243 -0.071 8.481 1.00 94.25 154 GLU A C 1
ATOM 1271 O O . GLU A 1 154 ? 6.033 -0.269 8.528 1.00 94.25 154 GLU A O 1
ATOM 1276 N N . TYR A 1 155 ? 7.772 0.725 7.546 1.00 94.81 155 TYR A N 1
ATOM 1277 C CA . TYR A 1 155 ? 6.962 1.375 6.513 1.00 94.81 155 TYR A CA 1
ATOM 1278 C C . TYR A 1 155 ? 6.760 0.470 5.302 1.00 94.81 155 TYR A C 1
ATOM 1280 O O . TYR A 1 155 ? 5.660 0.431 4.758 1.00 94.81 155 TYR A O 1
ATOM 1288 N N . ILE A 1 156 ? 7.783 -0.293 4.902 1.00 96.38 156 ILE A N 1
ATOM 1289 C CA . ILE A 1 156 ? 7.692 -1.215 3.758 1.00 96.38 156 ILE A CA 1
ATOM 1290 C C . ILE A 1 156 ? 6.558 -2.217 3.951 1.00 96.38 156 ILE A C 1
ATOM 1292 O O . ILE A 1 156 ? 5.714 -2.375 3.070 1.00 96.38 156 ILE A O 1
ATOM 1296 N N . THR A 1 157 ? 6.484 -2.828 5.131 1.00 95.75 157 THR A N 1
ATOM 1297 C CA . THR A 1 157 ? 5.397 -3.748 5.486 1.00 95.75 157 THR A CA 1
ATOM 1298 C C . THR A 1 157 ? 4.030 -3.075 5.359 1.00 95.75 157 THR A C 1
ATOM 1300 O O . THR A 1 157 ? 3.135 -3.623 4.716 1.00 95.75 157 THR A O 1
ATOM 1303 N N . LYS A 1 158 ? 3.858 -1.854 5.880 1.00 96.88 158 LYS A N 1
ATOM 1304 C CA . LYS A 1 158 ? 2.597 -1.096 5.780 1.00 96.88 158 LYS A CA 1
ATOM 1305 C C . LYS A 1 158 ? 2.230 -0.765 4.333 1.00 96.88 158 LYS A C 1
ATOM 1307 O O . LYS A 1 158 ? 1.059 -0.859 3.971 1.00 96.88 158 LYS A O 1
ATOM 1312 N N . TYR A 1 159 ? 3.208 -0.421 3.501 1.00 97.06 159 TYR A N 1
ATOM 1313 C CA . TYR A 1 159 ? 3.009 -0.079 2.092 1.00 97.06 159 TYR A CA 1
ATOM 1314 C C . TYR A 1 159 ? 2.569 -1.298 1.279 1.00 97.06 159 TYR A C 1
ATOM 1316 O O . TYR A 1 159 ? 1.502 -1.260 0.674 1.00 97.06 159 TYR A O 1
ATOM 1324 N N . LEU A 1 160 ? 3.307 -2.412 1.358 1.00 97.31 160 LEU A N 1
ATOM 1325 C CA . LEU A 1 160 ? 2.944 -3.662 0.674 1.00 97.31 160 LEU A CA 1
ATOM 1326 C C . LEU A 1 160 ? 1.558 -4.158 1.092 1.00 97.31 160 LEU A C 1
ATOM 1328 O O . LEU A 1 160 ? 0.786 -4.650 0.274 1.00 97.31 160 LEU A O 1
ATOM 1332 N N . THR A 1 161 ? 1.207 -3.971 2.359 1.00 97.00 161 THR A N 1
ATOM 1333 C CA . THR A 1 161 ? -0.105 -4.359 2.888 1.00 97.00 161 THR A CA 1
ATOM 1334 C C . THR A 1 161 ? -1.220 -3.441 2.400 1.00 97.00 161 THR A C 1
ATOM 1336 O O . THR A 1 161 ? -2.301 -3.912 2.060 1.00 97.00 161 THR A O 1
ATOM 1339 N N . THR A 1 162 ? -0.959 -2.136 2.323 1.00 97.56 162 THR A N 1
ATOM 1340 C CA . THR A 1 162 ? -1.892 -1.165 1.731 1.00 97.56 162 THR A CA 1
ATOM 1341 C C . THR A 1 162 ? -2.167 -1.524 0.271 1.00 97.56 162 THR A C 1
ATOM 1343 O O . THR A 1 162 ? -3.321 -1.543 -0.154 1.00 97.56 162 THR A O 1
ATOM 1346 N N . THR A 1 163 ? -1.123 -1.891 -0.478 1.00 97.38 163 THR A N 1
ATOM 1347 C CA . THR A 1 163 ? -1.244 -2.398 -1.850 1.00 97.38 163 THR A CA 1
ATOM 1348 C C . THR A 1 163 ? -2.090 -3.664 -1.899 1.00 97.38 163 THR A C 1
ATOM 1350 O O . THR A 1 163 ? -3.000 -3.759 -2.716 1.00 97.38 163 THR A O 1
ATOM 1353 N N . GLN A 1 164 ? -1.856 -4.616 -0.995 1.00 96.12 164 GLN A N 1
ATOM 1354 C CA . GLN A 1 164 ? -2.639 -5.849 -0.940 1.00 96.12 164 GLN A CA 1
ATOM 1355 C C . GLN A 1 164 ? -4.120 -5.587 -0.640 1.00 96.12 164 GLN A C 1
ATOM 1357 O O . GLN A 1 164 ? -4.986 -6.202 -1.258 1.00 96.12 164 GLN A O 1
ATOM 1362 N N . PHE A 1 165 ? -4.415 -4.651 0.267 1.00 95.75 165 PHE A N 1
ATOM 1363 C CA . PHE A 1 165 ? -5.778 -4.197 0.536 1.00 95.75 165 PHE A CA 1
ATOM 1364 C C . PHE A 1 165 ? -6.422 -3.607 -0.722 1.00 95.75 165 PHE A C 1
ATOM 1366 O O . PHE A 1 165 ? -7.545 -3.966 -1.061 1.00 95.75 165 PHE A O 1
ATOM 1373 N N . TYR A 1 166 ? -5.707 -2.731 -1.431 1.00 95.69 166 TYR A N 1
ATOM 1374 C CA . TYR A 1 166 ? -6.192 -2.123 -2.668 1.00 95.69 166 TYR A CA 1
ATOM 1375 C C . TYR A 1 166 ? -6.496 -3.168 -3.749 1.00 95.69 166 TYR A C 1
ATOM 1377 O O . TYR A 1 166 ? -7.543 -3.101 -4.384 1.00 95.69 166 TYR A O 1
ATOM 1385 N N . LEU A 1 167 ? -5.624 -4.163 -3.926 1.00 94.94 167 LEU A N 1
ATOM 1386 C CA . LEU A 1 167 ? -5.841 -5.251 -4.884 1.00 94.94 167 LEU A CA 1
ATOM 1387 C C . LEU A 1 167 ? -7.036 -6.126 -4.499 1.00 94.94 167 LEU A C 1
ATOM 1389 O O . LEU A 1 167 ? -7.851 -6.458 -5.355 1.00 94.94 167 LEU A O 1
ATOM 1393 N N . ALA A 1 168 ? -7.187 -6.455 -3.213 1.00 92.31 168 ALA A N 1
ATOM 1394 C CA . ALA A 1 168 ? -8.368 -7.167 -2.731 1.00 92.31 168 ALA A CA 1
ATOM 1395 C C . ALA A 1 168 ? -9.652 -6.356 -2.969 1.00 92.31 168 ALA A C 1
ATOM 1397 O O . ALA A 1 168 ? -10.669 -6.925 -3.367 1.00 92.31 168 ALA A O 1
ATOM 1398 N N . LEU A 1 169 ? -9.594 -5.032 -2.790 1.00 91.19 169 LEU A N 1
ATOM 1399 C CA . LEU A 1 169 ? -10.710 -4.133 -3.068 1.00 91.19 169 LEU A CA 1
ATOM 1400 C C . LEU A 1 169 ? -11.075 -4.133 -4.556 1.00 91.19 169 LEU A C 1
ATOM 1402 O O . LEU A 1 169 ? -12.238 -4.355 -4.885 1.00 91.19 169 LEU A O 1
ATOM 1406 N N . LEU A 1 170 ? -10.086 -3.944 -5.436 1.00 90.69 170 LEU A N 1
ATOM 1407 C CA . LEU A 1 170 ? -10.262 -3.976 -6.891 1.00 90.69 170 LEU A CA 1
ATOM 1408 C C . LEU A 1 170 ? -10.889 -5.286 -7.364 1.00 90.69 170 LEU A C 1
ATOM 1410 O O . LEU A 1 170 ? -11.759 -5.260 -8.222 1.00 90.69 170 LEU A O 1
ATOM 1414 N N . ASN A 1 171 ? -10.478 -6.418 -6.797 1.00 87.38 171 ASN A N 1
ATOM 1415 C CA . ASN A 1 171 ? -11.008 -7.719 -7.198 1.00 87.38 171 ASN A CA 1
ATOM 1416 C C . ASN A 1 171 ? -12.426 -7.977 -6.668 1.00 87.38 171 ASN A C 1
ATOM 1418 O O . ASN A 1 171 ? -13.157 -8.763 -7.261 1.00 87.38 171 ASN A O 1
ATOM 1422 N N . SER A 1 172 ? -12.811 -7.350 -5.552 1.00 85.69 172 SER A N 1
ATOM 1423 C CA . SER A 1 172 ? -14.098 -7.625 -4.896 1.00 85.69 172 SER A CA 1
ATOM 1424 C C . SER A 1 172 ? -15.215 -6.678 -5.345 1.00 85.69 172 SER A C 1
ATOM 1426 O O . SER A 1 172 ? -16.369 -7.089 -5.401 1.00 85.69 172 SER A O 1
ATOM 1428 N N . VAL A 1 173 ? -14.899 -5.409 -5.636 1.00 83.38 173 VAL A N 1
ATOM 1429 C CA . VAL A 1 173 ? -15.885 -4.362 -5.984 1.00 83.38 173 VAL A CA 1
ATOM 1430 C C . VAL A 1 173 ? -15.366 -3.384 -7.059 1.00 83.38 173 VAL A C 1
ATOM 1432 O O . VAL A 1 173 ? -15.412 -2.170 -6.848 1.00 83.38 173 VAL A O 1
ATOM 1435 N N . PRO A 1 174 ? -14.859 -3.863 -8.213 1.00 80.81 174 PRO A N 1
ATOM 1436 C CA . PRO A 1 174 ? -14.151 -3.023 -9.188 1.00 80.81 174 PRO A CA 1
ATOM 1437 C C . PRO A 1 174 ? -14.970 -1.819 -9.675 1.00 80.81 174 PRO A C 1
ATOM 1439 O O . PRO A 1 174 ? -14.457 -0.704 -9.719 1.00 80.81 174 PRO A O 1
ATOM 1442 N N . GLU A 1 175 ? -16.250 -2.026 -9.988 1.00 83.62 175 GLU A N 1
ATOM 1443 C CA . GLU A 1 175 ? -17.126 -1.010 -10.594 1.00 83.62 175 GLU A CA 1
ATOM 1444 C C . GLU A 1 175 ? -17.605 0.059 -9.602 1.00 83.62 175 GLU A C 1
ATOM 1446 O O . GLU A 1 175 ? -18.072 1.128 -9.995 1.00 83.62 175 GLU A O 1
ATOM 1451 N N . ASN A 1 176 ? -17.470 -0.202 -8.301 1.00 86.25 176 ASN A N 1
ATOM 1452 C CA . ASN A 1 176 ? -17.994 0.669 -7.256 1.00 86.25 176 ASN A CA 1
ATOM 1453 C C . ASN A 1 176 ? -16.916 1.559 -6.637 1.00 86.25 176 ASN A C 1
ATOM 1455 O O . ASN A 1 176 ? -17.253 2.459 -5.870 1.00 86.25 176 ASN A O 1
ATOM 1459 N N . ILE A 1 177 ? -15.630 1.345 -6.922 1.00 91.12 177 ILE A N 1
ATOM 1460 C CA . ILE A 1 177 ? -14.559 2.176 -6.363 1.00 91.12 177 ILE A CA 1
ATOM 1461 C C . ILE A 1 177 ? -14.549 3.515 -7.098 1.00 91.12 177 ILE A C 1
ATOM 1463 O O . ILE A 1 177 ? -14.102 3.611 -8.237 1.00 91.12 177 ILE A O 1
ATOM 1467 N N . ARG A 1 178 ? -14.998 4.578 -6.425 1.00 92.19 178 ARG A N 1
ATOM 1468 C CA . ARG A 1 178 ? -14.973 5.932 -6.989 1.00 92.19 178 ARG A CA 1
ATOM 1469 C C . ARG A 1 178 ? -13.544 6.455 -7.084 1.00 92.19 178 ARG A C 1
ATOM 1471 O O . ARG A 1 178 ? -13.153 7.024 -8.097 1.00 92.19 178 ARG A O 1
ATOM 1478 N N . TYR A 1 179 ? -12.774 6.287 -6.012 1.00 93.94 179 TYR A N 1
ATOM 1479 C CA . TYR A 1 179 ? -11.344 6.573 -5.990 1.00 93.94 179 TYR A CA 1
ATOM 1480 C C . TYR A 1 179 ? -10.659 5.828 -4.843 1.00 93.94 179 TYR A C 1
ATOM 1482 O O . TYR A 1 179 ? -11.291 5.477 -3.848 1.00 93.94 179 TYR A O 1
ATOM 1490 N N . PHE A 1 180 ? -9.343 5.653 -4.964 1.00 95.25 180 PHE A N 1
ATOM 1491 C CA . PHE A 1 180 ? -8.471 5.159 -3.900 1.00 95.25 180 PHE A CA 1
ATOM 1492 C C . PHE A 1 180 ? -7.156 5.938 -3.918 1.00 95.25 180 PHE A C 1
ATOM 1494 O O . PHE A 1 180 ? -6.440 5.905 -4.921 1.00 95.25 180 PHE A O 1
ATOM 1501 N N . GLU A 1 181 ? -6.824 6.617 -2.826 1.00 95.12 181 GLU A N 1
ATOM 1502 C CA . GLU A 1 181 ? -5.581 7.372 -2.658 1.00 95.12 181 GLU A CA 1
ATOM 1503 C C . GLU A 1 181 ? -4.732 6.723 -1.561 1.00 95.12 181 GLU A C 1
ATOM 1505 O O . GLU A 1 181 ? -5.117 6.700 -0.390 1.00 95.12 181 GLU A O 1
ATOM 1510 N N . SER A 1 182 ? -3.575 6.185 -1.949 1.00 93.69 182 SER A N 1
ATOM 1511 C CA . SER A 1 182 ? -2.595 5.616 -1.022 1.00 93.69 182 SER A CA 1
ATOM 1512 C C . SER A 1 182 ? -1.843 6.721 -0.278 1.00 93.69 182 SER A C 1
ATOM 1514 O O . SER A 1 182 ? -1.540 7.767 -0.845 1.00 93.69 182 SER A O 1
ATOM 1516 N N . PHE A 1 183 ? -1.480 6.458 0.976 1.00 90.94 183 PHE A N 1
ATOM 1517 C CA . PHE A 1 183 ? -0.664 7.325 1.839 1.00 90.94 183 PHE A CA 1
ATOM 1518 C C . PHE A 1 183 ? -1.226 8.740 2.023 1.00 90.94 183 PHE A C 1
ATOM 1520 O O . PHE A 1 183 ? -0.483 9.723 2.044 1.00 90.94 183 PHE A O 1
ATOM 1527 N N . ALA A 1 184 ? -2.548 8.817 2.166 1.00 92.75 184 ALA A N 1
ATOM 1528 C CA . ALA A 1 184 ? -3.299 10.057 2.234 1.00 92.75 184 ALA A CA 1
ATOM 1529 C C . ALA A 1 184 ? -2.913 10.928 3.439 1.00 92.75 184 ALA A C 1
ATOM 1531 O O . ALA A 1 184 ? -2.796 10.444 4.570 1.00 92.75 184 ALA A O 1
ATOM 1532 N N . ASN A 1 185 ? -2.793 12.232 3.189 1.00 93.19 185 ASN A N 1
ATOM 1533 C CA . ASN A 1 185 ? -2.530 13.249 4.202 1.00 93.19 185 ASN A CA 1
ATOM 1534 C C . ASN A 1 185 ? -3.771 14.118 4.426 1.00 93.19 185 ASN A C 1
ATOM 1536 O O . ASN A 1 185 ? -4.312 14.700 3.486 1.00 93.19 185 ASN A O 1
ATOM 1540 N N . PHE A 1 186 ? -4.188 14.236 5.685 1.00 94.44 186 PHE A N 1
ATOM 1541 C CA . PHE A 1 186 ? -5.260 15.132 6.109 1.00 94.44 186 PHE A CA 1
ATOM 1542 C C . PHE A 1 186 ? -4.677 16.335 6.841 1.00 94.44 186 PHE A C 1
ATOM 1544 O O . PHE A 1 186 ? -4.035 16.181 7.879 1.00 94.44 186 PHE A O 1
ATOM 1551 N N . ASN A 1 187 ? -4.927 17.533 6.329 1.00 91.81 187 ASN A N 1
ATOM 1552 C CA . ASN A 1 187 ? -4.465 18.775 6.923 1.00 91.81 187 ASN A CA 1
ATOM 1553 C C . ASN A 1 187 ? -5.479 19.283 7.958 1.00 91.81 187 ASN A C 1
ATOM 1555 O O . ASN A 1 187 ? -6.615 19.641 7.633 1.00 91.81 187 ASN A O 1
ATOM 1559 N N . ILE A 1 188 ? -5.035 19.363 9.212 1.00 87.69 188 ILE A N 1
ATOM 1560 C CA . ILE A 1 188 ? -5.807 19.902 10.342 1.00 87.69 188 ILE A CA 1
ATOM 1561 C C . ILE A 1 188 ? -5.272 21.284 10.765 1.00 87.69 188 ILE A C 1
ATOM 1563 O O . ILE A 1 188 ? -5.222 21.643 11.940 1.00 87.69 188 ILE A O 1
ATOM 1567 N N . GLY A 1 189 ? -4.805 22.074 9.795 1.00 83.00 189 GLY A N 1
ATOM 1568 C CA . GLY A 1 189 ? -4.208 23.394 9.983 1.00 83.00 189 GLY A CA 1
ATOM 1569 C C . GLY A 1 189 ? -2.712 23.318 10.281 1.00 83.00 189 GLY A C 1
ATOM 1570 O O . GLY A 1 189 ? -1.887 23.395 9.378 1.00 83.00 189 GLY A O 1
ATOM 1571 N N . LYS A 1 190 ? -2.343 23.191 11.562 1.00 80.25 190 LYS A N 1
ATOM 1572 C CA . LYS A 1 190 ? -0.928 23.244 12.000 1.00 80.25 190 LYS A CA 1
ATOM 1573 C C . LYS A 1 190 ? -0.180 21.915 11.871 1.00 80.25 190 LYS A C 1
ATOM 1575 O O . LYS A 1 190 ? 1.019 21.861 12.135 1.00 80.25 190 LYS A O 1
ATOM 1580 N N . ARG A 1 191 ? -0.892 20.826 11.587 1.00 83.25 191 ARG A N 1
ATOM 1581 C CA . ARG A 1 191 ? -0.358 19.463 11.534 1.00 83.25 191 ARG A CA 1
ATOM 1582 C C . ARG A 1 191 ? -1.064 18.692 10.429 1.00 83.25 191 ARG A C 1
ATOM 1584 O O . ARG A 1 191 ? -2.219 18.985 10.124 1.00 83.25 191 ARG A O 1
ATOM 1591 N N . ASP A 1 192 ? -0.389 17.665 9.933 1.00 89.25 192 ASP A N 1
ATOM 1592 C CA . ASP A 1 192 ? -0.986 16.677 9.046 1.00 89.25 192 ASP A CA 1
ATOM 1593 C C . ASP A 1 192 ? -1.185 15.342 9.776 1.00 89.25 192 ASP A C 1
ATOM 1595 O O . ASP A 1 192 ? -0.362 14.902 10.595 1.00 89.25 192 ASP A O 1
ATOM 1599 N N . VAL A 1 193 ? -2.302 14.689 9.473 1.00 93.56 193 VAL A N 1
ATOM 1600 C CA . VAL A 1 193 ? -2.610 13.319 9.871 1.00 93.56 193 VAL A CA 1
ATOM 1601 C C . VAL A 1 193 ? -2.434 12.443 8.640 1.00 93.56 193 VAL A C 1
ATOM 1603 O O . VAL A 1 193 ? -3.290 12.403 7.762 1.00 93.56 193 VAL A O 1
ATOM 1606 N N . GLN A 1 194 ? -1.300 11.753 8.566 1.00 94.06 194 GLN A N 1
ATOM 1607 C CA . GLN A 1 194 ? -1.057 10.768 7.519 1.00 94.06 194 GLN A CA 1
ATOM 1608 C C . GLN A 1 194 ? -1.744 9.447 7.867 1.00 94.06 194 GLN A C 1
ATOM 1610 O O . GLN A 1 194 ? -1.658 8.988 9.010 1.00 94.06 194 GLN A O 1
ATOM 1615 N N . THR A 1 195 ? -2.367 8.819 6.878 1.00 96.50 195 THR A N 1
ATOM 1616 C CA . THR A 1 195 ? -3.001 7.494 6.959 1.00 96.50 195 THR A CA 1
ATOM 1617 C C . THR A 1 195 ? -2.521 6.624 5.802 1.00 96.50 195 THR A C 1
ATOM 1619 O O . THR A 1 195 ? -1.874 7.116 4.878 1.00 96.50 195 THR A O 1
ATOM 1622 N N . ASN A 1 196 ? -2.786 5.321 5.850 1.00 97.31 196 ASN A N 1
ATOM 1623 C CA . ASN A 1 196 ? -2.337 4.408 4.802 1.00 97.31 196 ASN A CA 1
ATOM 1624 C C . ASN A 1 196 ? -3.140 4.532 3.511 1.00 97.31 196 ASN A C 1
ATOM 1626 O O . ASN A 1 196 ? -2.558 4.381 2.442 1.00 97.31 196 ASN A O 1
ATOM 1630 N N . ALA A 1 197 ? -4.434 4.830 3.585 1.00 97.81 197 ALA A N 1
ATOM 1631 C CA . ALA A 1 197 ? -5.210 5.221 2.415 1.00 97.81 197 ALA A CA 1
ATOM 1632 C C . ALA A 1 197 ? -6.469 5.993 2.807 1.00 97.81 197 ALA A C 1
ATOM 1634 O O . ALA A 1 197 ? -6.984 5.849 3.917 1.00 97.81 197 ALA A O 1
ATOM 1635 N N . LYS A 1 198 ? -7.010 6.741 1.850 1.00 96.69 198 LYS A N 1
ATOM 1636 C CA . LYS A 1 198 ? -8.383 7.243 1.884 1.00 96.69 198 LYS A CA 1
ATOM 1637 C C . LYS A 1 198 ? -9.073 6.862 0.575 1.00 96.69 198 LYS A C 1
ATOM 1639 O O . LYS A 1 198 ? -8.444 6.899 -0.485 1.00 96.69 198 LYS A O 1
ATOM 1644 N N . PHE A 1 199 ? -10.331 6.450 0.630 1.00 95.75 199 PHE A N 1
ATOM 1645 C CA . PHE A 1 199 ? -11.036 5.969 -0.558 1.00 95.75 199 PHE A CA 1
ATOM 1646 C C . PHE A 1 199 ? -12.550 6.100 -0.419 1.00 95.75 199 PHE A C 1
ATOM 1648 O O . PHE A 1 199 ? -13.072 6.225 0.690 1.00 95.75 199 PHE A O 1
ATOM 1655 N N . GLU A 1 200 ? -13.249 6.051 -1.552 1.00 93.81 200 GLU A N 1
ATOM 1656 C CA . GLU A 1 200 ? -14.709 6.048 -1.606 1.00 93.81 200 GLU A CA 1
ATOM 1657 C C . GLU A 1 200 ? -15.233 4.892 -2.451 1.00 93.81 200 GLU A C 1
ATOM 1659 O O . GLU A 1 200 ? -14.722 4.611 -3.538 1.00 93.81 200 GLU A O 1
ATOM 1664 N N . ILE A 1 201 ? -16.298 4.264 -1.955 1.00 91.19 201 ILE A N 1
ATOM 1665 C CA . ILE A 1 201 ? -17.066 3.248 -2.676 1.00 91.19 201 ILE A CA 1
ATOM 1666 C C . ILE A 1 201 ? -18.485 3.773 -2.890 1.00 91.19 201 ILE A C 1
ATOM 1668 O O . ILE A 1 201 ? -19.100 4.325 -1.977 1.00 91.19 201 ILE A O 1
ATOM 1672 N N . MET A 1 202 ? -19.019 3.579 -4.088 1.00 88.88 202 MET A N 1
ATOM 1673 C CA . MET A 1 202 ? -20.390 3.903 -4.451 1.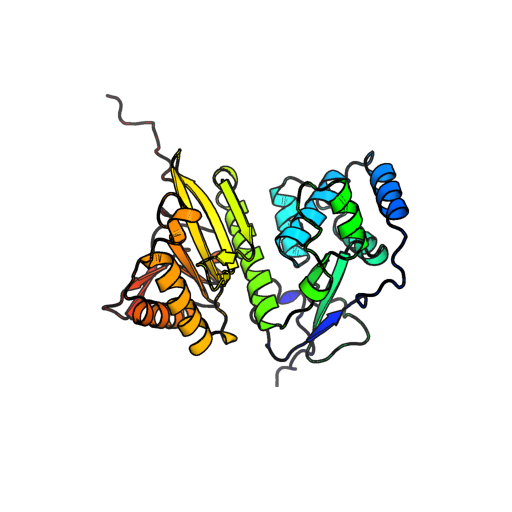00 88.88 202 MET A CA 1
ATOM 1674 C C . MET A 1 202 ? -21.346 2.815 -3.955 1.00 88.88 202 MET A C 1
ATOM 1676 O O . MET A 1 202 ? -21.241 1.647 -4.331 1.00 88.88 202 MET A O 1
ATOM 1680 N N . SER A 1 203 ? -22.313 3.206 -3.126 1.00 83.38 203 SER A N 1
ATOM 1681 C CA . SER A 1 203 ? -23.470 2.386 -2.763 1.00 83.38 203 SER A CA 1
ATOM 1682 C C . SER A 1 203 ? -24.692 2.961 -3.478 1.00 83.38 203 SER A C 1
ATOM 1684 O O . SER A 1 203 ? -25.299 3.923 -3.006 1.00 83.38 203 SER A O 1
ATOM 1686 N N . GLY A 1 204 ? -24.988 2.439 -4.672 1.00 82.81 204 GLY A N 1
ATOM 1687 C CA . GLY A 1 204 ? -25.880 3.119 -5.615 1.00 82.81 204 GLY A CA 1
ATOM 1688 C C . GLY A 1 204 ? -25.300 4.485 -5.993 1.00 82.81 204 GLY A C 1
ATOM 1689 O O . GLY A 1 204 ? -24.154 4.576 -6.426 1.00 82.81 204 GLY A O 1
ATOM 1690 N N . HIS A 1 205 ? -26.053 5.559 -5.755 1.00 84.75 205 HIS A N 1
ATOM 1691 C CA . HIS A 1 205 ? -25.604 6.937 -5.999 1.00 84.75 205 HIS A CA 1
ATOM 1692 C C . HIS A 1 205 ? -24.955 7.613 -4.781 1.00 84.75 205 HIS A C 1
ATOM 1694 O O . HIS A 1 205 ? -24.541 8.768 -4.869 1.00 84.75 205 HIS A O 1
ATOM 1700 N N . THR A 1 206 ? -24.858 6.926 -3.638 1.00 86.88 206 THR A N 1
ATOM 1701 C CA . THR A 1 206 ? -24.307 7.505 -2.408 1.00 86.88 206 THR A CA 1
ATOM 1702 C C . THR A 1 206 ? -22.838 7.110 -2.228 1.00 86.88 206 THR A C 1
ATOM 1704 O O . THR A 1 206 ? -22.554 5.916 -2.069 1.00 86.88 206 THR A O 1
ATOM 1707 N N . PRO A 1 207 ? -21.896 8.072 -2.202 1.00 90.25 207 PRO A N 1
ATOM 1708 C CA . PRO A 1 207 ? -20.503 7.783 -1.892 1.00 90.25 207 PRO A CA 1
ATOM 1709 C C . PRO A 1 207 ? -20.350 7.448 -0.406 1.00 90.25 207 PRO A C 1
ATOM 1711 O O . PRO A 1 207 ? -20.871 8.143 0.468 1.00 90.25 207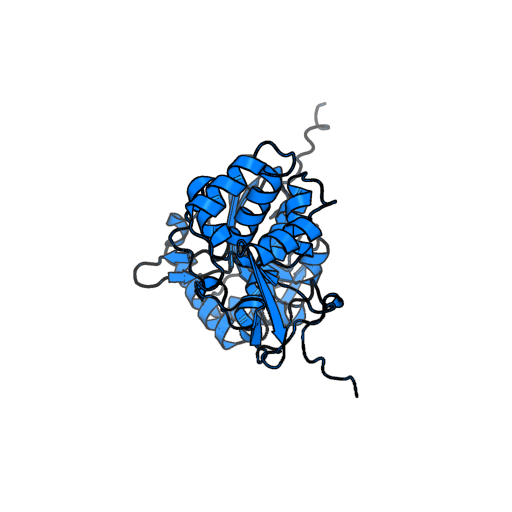 PRO A O 1
ATOM 1714 N N . ARG A 1 208 ? -19.616 6.376 -0.111 1.00 90.69 208 ARG A N 1
ATOM 1715 C CA . ARG A 1 208 ? -19.225 5.990 1.247 1.00 90.69 208 ARG A CA 1
ATOM 1716 C C . ARG A 1 208 ? -17.720 6.127 1.399 1.00 90.69 208 ARG A C 1
ATOM 1718 O O . ARG A 1 208 ? -16.970 5.428 0.721 1.00 90.69 208 ARG A O 1
ATOM 1725 N N . GLY A 1 209 ? -17.311 7.027 2.287 1.00 93.25 209 GLY A N 1
ATOM 1726 C CA . GLY A 1 209 ? -15.912 7.304 2.590 1.00 93.25 209 GLY A CA 1
ATOM 1727 C C . GLY A 1 209 ? -15.301 6.311 3.569 1.00 93.25 209 GLY A C 1
ATOM 1728 O O . GLY A 1 209 ? -15.952 5.843 4.506 1.00 93.25 209 GLY A O 1
ATOM 1729 N N . PHE A 1 210 ? -14.018 6.034 3.376 1.00 94.69 210 PHE A N 1
ATOM 1730 C CA . PHE A 1 210 ? -13.230 5.176 4.245 1.00 94.69 210 PHE A CA 1
ATOM 1731 C C . PHE A 1 210 ? -11.826 5.736 4.440 1.00 94.69 210 PHE A C 1
ATOM 1733 O O . PHE A 1 210 ? -11.223 6.315 3.532 1.00 94.69 210 PHE A O 1
ATOM 1740 N N . ILE A 1 211 ? -11.291 5.500 5.635 1.00 96.88 211 ILE A N 1
ATOM 1741 C CA . ILE A 1 211 ? -9.892 5.745 5.977 1.00 96.88 211 ILE A CA 1
ATOM 1742 C C . ILE A 1 211 ? -9.279 4.405 6.355 1.00 96.88 211 ILE A C 1
ATOM 1744 O O . ILE A 1 211 ? -9.795 3.719 7.233 1.00 96.88 211 ILE A O 1
ATOM 1748 N N . LEU A 1 212 ? -8.170 4.039 5.725 1.00 97.81 212 LEU A N 1
ATOM 1749 C CA . LEU A 1 212 ? -7.393 2.858 6.074 1.00 97.81 212 LEU A CA 1
ATOM 1750 C C . LEU A 1 212 ? -6.178 3.268 6.901 1.00 97.81 212 LEU A C 1
ATOM 1752 O O . LEU A 1 212 ? -5.351 4.065 6.454 1.00 97.81 212 LEU A O 1
ATOM 1756 N N . GLU A 1 213 ? -6.021 2.646 8.062 1.00 97.94 213 GLU A N 1
ATOM 1757 C CA . GLU A 1 213 ? -4.767 2.624 8.805 1.00 97.94 213 GLU A CA 1
ATOM 1758 C C . GLU A 1 213 ? -4.309 1.170 8.929 1.00 97.94 213 GLU A C 1
ATOM 1760 O O . GLU A 1 213 ? -4.984 0.326 9.522 1.00 97.94 213 GLU A O 1
ATOM 1765 N N . VAL A 1 214 ? -3.140 0.878 8.364 1.00 97.75 214 VAL A N 1
ATOM 1766 C CA . VAL A 1 214 ? -2.457 -0.389 8.608 1.00 97.75 214 VAL A CA 1
ATOM 1767 C C . VAL A 1 214 ? -1.736 -0.258 9.937 1.00 97.75 214 VAL A C 1
ATOM 1769 O O . VAL A 1 214 ? -1.061 0.735 10.189 1.00 97.75 214 VAL A O 1
ATOM 1772 N N . VAL A 1 215 ? -1.865 -1.260 10.791 1.00 97.56 215 VAL A N 1
ATOM 1773 C CA . VAL A 1 215 ? -1.192 -1.328 12.081 1.00 97.56 215 VAL A CA 1
ATOM 1774 C C . VAL A 1 215 ? -0.344 -2.589 12.075 1.00 97.56 215 VAL A C 1
ATOM 1776 O O . VAL A 1 215 ? -0.836 -3.681 11.783 1.00 97.56 215 VAL A O 1
ATOM 1779 N N . ARG A 1 216 ? 0.947 -2.439 12.372 1.00 96.19 216 ARG A N 1
ATOM 1780 C CA . ARG A 1 216 ? 1.920 -3.537 12.488 1.00 96.19 216 ARG A CA 1
ATOM 1781 C C . ARG A 1 216 ? 2.413 -3.667 13.920 1.00 96.19 216 ARG A C 1
ATOM 1783 O O . ARG A 1 216 ? 2.199 -2.763 14.727 1.00 96.19 216 ARG A O 1
ATOM 1790 N N . LYS A 1 217 ? 3.037 -4.794 14.268 1.00 94.88 217 LYS A N 1
ATOM 1791 C CA . LYS A 1 217 ? 3.514 -5.034 15.643 1.00 94.88 217 LYS A CA 1
ATOM 1792 C C . LYS A 1 217 ? 4.401 -3.893 16.157 1.00 94.88 217 LYS A C 1
ATOM 1794 O O . LYS A 1 217 ? 4.314 -3.536 17.327 1.00 94.88 217 LYS A O 1
ATOM 1799 N N . TYR A 1 218 ? 5.191 -3.286 15.271 1.00 94.56 218 TYR A N 1
ATOM 1800 C CA . TYR A 1 218 ? 6.006 -2.100 15.557 1.00 94.56 218 TYR A CA 1
ATOM 1801 C C . TYR A 1 218 ? 5.210 -0.897 16.104 1.00 94.56 218 TYR A C 1
ATOM 1803 O O . TYR A 1 218 ? 5.735 -0.106 16.882 1.00 94.56 218 TYR A O 1
ATOM 1811 N N . ASP A 1 219 ? 3.940 -0.747 15.719 1.00 95.62 219 ASP A N 1
ATOM 1812 C CA . ASP A 1 219 ? 3.101 0.381 16.128 1.00 95.62 219 ASP A CA 1
ATOM 1813 C C . ASP A 1 219 ? 2.519 0.215 17.546 1.00 95.62 219 ASP A C 1
ATOM 1815 O O . ASP A 1 219 ? 1.968 1.172 18.096 1.00 95.62 219 ASP A O 1
ATOM 1819 N N . ILE A 1 220 ? 2.596 -0.972 18.155 1.00 94.56 220 ILE A N 1
ATOM 1820 C CA . ILE A 1 220 ? 1.926 -1.266 19.428 1.00 94.56 220 ILE A CA 1
ATOM 1821 C C . ILE A 1 220 ? 2.881 -1.091 20.623 1.00 94.56 220 ILE A C 1
ATOM 1823 O O . ILE A 1 220 ? 4.005 -1.589 20.584 1.00 94.56 220 ILE A O 1
ATOM 1827 N N . PRO A 1 221 ? 2.442 -0.447 21.727 1.00 94.00 221 PRO A N 1
ATOM 1828 C CA . PRO A 1 221 ? 1.158 0.248 21.893 1.00 94.00 221 PRO A CA 1
ATOM 1829 C C . PRO A 1 221 ? 1.217 1.730 21.482 1.00 94.00 221 PRO A C 1
ATOM 1831 O O . PRO A 1 221 ? 0.203 2.333 21.132 1.00 94.00 221 PRO A O 1
ATOM 1834 N N . SER A 1 222 ? 2.398 2.348 21.535 1.00 94.81 222 SER A N 1
ATOM 1835 C CA . SER A 1 222 ? 2.523 3.809 21.512 1.00 94.81 222 SER A CA 1
ATOM 1836 C C . SER A 1 222 ? 2.234 4.445 20.151 1.00 94.81 222 SER A C 1
ATOM 1838 O O . SER A 1 222 ? 1.750 5.577 20.097 1.00 94.81 222 SER A O 1
ATOM 1840 N N . GLY A 1 223 ? 2.537 3.756 19.050 1.00 94.31 223 GLY A N 1
ATOM 1841 C CA . GLY A 1 223 ? 2.275 4.243 17.695 1.00 94.31 223 GLY A CA 1
ATOM 1842 C C . GLY A 1 223 ? 0.778 4.349 17.420 1.00 94.31 223 GLY A C 1
ATOM 1843 O O . GLY A 1 223 ? 0.295 5.415 17.032 1.00 94.31 223 GLY A O 1
ATOM 1844 N N . ILE A 1 224 ? 0.030 3.281 17.710 1.00 96.19 224 ILE A N 1
ATOM 1845 C CA . ILE A 1 224 ? -1.427 3.262 17.553 1.00 96.19 224 ILE A CA 1
ATOM 1846 C C . ILE A 1 224 ? -2.125 4.208 18.535 1.00 96.19 224 ILE A C 1
ATOM 1848 O O . ILE A 1 224 ? -3.079 4.871 18.136 1.00 96.19 224 ILE A O 1
ATOM 1852 N N . GLN A 1 225 ? -1.631 4.369 19.767 1.00 96.75 225 GLN A N 1
ATOM 1853 C CA . GLN A 1 225 ? -2.170 5.359 20.706 1.00 96.75 225 GLN A CA 1
ATOM 1854 C C . GLN A 1 225 ? -2.108 6.778 20.114 1.00 96.75 225 GLN A C 1
ATOM 1856 O O . GLN A 1 225 ? -3.140 7.420 19.922 1.00 96.75 225 GLN A O 1
ATOM 1861 N N . LYS A 1 226 ? -0.910 7.227 19.713 1.00 95.31 226 LYS A N 1
ATOM 1862 C CA . LYS A 1 226 ? -0.711 8.551 19.094 1.00 95.31 226 LYS A CA 1
ATOM 1863 C C . LYS A 1 226 ? -1.515 8.715 17.804 1.00 95.31 226 LYS A C 1
ATOM 1865 O O . LYS A 1 226 ? -1.986 9.808 17.493 1.00 95.31 226 LYS A O 1
ATOM 1870 N N . LYS A 1 227 ? -1.644 7.645 17.012 1.00 95.38 227 LYS A N 1
ATOM 1871 C CA . LYS A 1 227 ? -2.452 7.656 15.787 1.00 95.38 227 LYS A CA 1
ATOM 1872 C C . LYS A 1 227 ? -3.940 7.814 16.100 1.00 95.38 227 LYS A C 1
ATOM 1874 O O . LYS A 1 227 ? -4.599 8.606 15.435 1.00 95.38 227 LYS A O 1
ATOM 1879 N N . SER A 1 228 ? -4.437 7.125 17.124 1.00 95.50 228 SER A N 1
ATOM 1880 C CA . SER A 1 228 ? -5.833 7.192 17.571 1.00 95.50 228 SER A CA 1
ATOM 1881 C C . SER A 1 228 ? -6.198 8.598 18.039 1.00 95.50 228 SER A C 1
ATOM 1883 O O . SER A 1 228 ? -7.223 9.120 17.623 1.00 95.50 228 SER A O 1
ATOM 1885 N N . GLU A 1 229 ? -5.329 9.254 18.814 1.00 93.75 229 GLU A N 1
ATOM 1886 C CA . GLU A 1 229 ? -5.515 10.651 19.239 1.00 93.75 229 GLU A CA 1
ATOM 1887 C C . GLU A 1 229 ? -5.627 11.603 18.035 1.00 93.75 229 GLU A C 1
ATOM 1889 O O . GLU A 1 229 ? -6.537 12.428 17.963 1.00 93.75 229 GLU A O 1
ATOM 1894 N N . LYS A 1 230 ? -4.736 11.458 17.043 1.00 93.62 230 LYS A N 1
ATOM 1895 C CA . LYS A 1 230 ? -4.766 12.270 15.815 1.00 93.62 230 LYS A CA 1
ATOM 1896 C C . LYS A 1 230 ? -6.025 12.034 14.981 1.00 93.62 230 LYS A C 1
ATOM 1898 O O . LYS A 1 230 ? -6.606 12.993 14.479 1.00 93.62 230 LYS A O 1
ATOM 1903 N N . LEU A 1 231 ? -6.436 10.775 14.822 1.00 93.56 231 LEU A N 1
ATOM 1904 C CA . LEU A 1 231 ? -7.671 10.428 14.119 1.00 93.56 231 LEU A CA 1
ATOM 1905 C C . LEU A 1 231 ? -8.898 10.948 14.873 1.00 93.56 231 LEU A C 1
ATOM 1907 O O . LEU A 1 231 ? -9.825 11.439 14.241 1.00 93.56 231 LEU A O 1
ATOM 1911 N N . ASN A 1 232 ? -8.889 10.923 16.207 1.00 92.62 232 ASN A N 1
ATOM 1912 C CA . ASN A 1 232 ? -9.981 11.465 17.008 1.00 92.62 232 ASN A CA 1
ATOM 1913 C C . ASN A 1 232 ? -10.181 12.963 16.762 1.00 92.62 232 ASN A C 1
ATOM 1915 O O . ASN A 1 232 ? -11.309 13.392 16.538 1.00 92.62 232 ASN A O 1
ATOM 1919 N N . VAL A 1 233 ? -9.091 13.737 16.743 1.00 91.75 233 VAL A N 1
ATOM 1920 C CA . VAL A 1 233 ? -9.116 15.170 16.402 1.00 91.75 233 VAL A CA 1
ATOM 1921 C C . VAL A 1 233 ? -9.655 15.379 14.986 1.00 91.75 233 VAL A C 1
ATOM 1923 O O . VAL A 1 233 ? -10.578 16.163 14.787 1.00 91.75 233 VAL A O 1
ATOM 1926 N N . LEU A 1 234 ? -9.134 14.628 14.007 1.00 91.94 234 LEU A N 1
ATOM 1927 C CA . LEU A 1 234 ? -9.578 14.704 12.611 1.00 91.94 234 LEU A CA 1
ATOM 1928 C C . LEU A 1 234 ? -11.093 14.468 12.467 1.00 91.94 234 LEU A C 1
ATOM 1930 O O . LEU A 1 234 ? -11.751 15.188 11.719 1.00 91.94 234 LEU A O 1
ATOM 1934 N N . MET A 1 235 ? -11.630 13.474 13.180 1.00 89.12 235 MET A N 1
ATOM 1935 C CA . MET A 1 235 ? -13.034 13.064 13.086 1.00 89.12 235 MET A CA 1
ATOM 1936 C C . MET A 1 235 ? -13.984 13.928 13.929 1.00 89.12 235 MET A C 1
ATOM 1938 O O . MET A 1 235 ? -15.133 14.104 13.540 1.00 89.12 235 MET A O 1
ATOM 1942 N N . SER A 1 236 ? -13.532 14.451 15.073 1.00 86.12 236 SER A N 1
ATOM 1943 C CA . SER A 1 236 ? -14.405 15.133 16.046 1.00 86.12 236 SER A CA 1
ATOM 1944 C C . SER A 1 236 ? -14.473 16.648 15.854 1.00 86.12 236 SER A C 1
ATOM 1946 O O . SER A 1 236 ? -15.461 17.263 16.240 1.00 86.12 236 SER A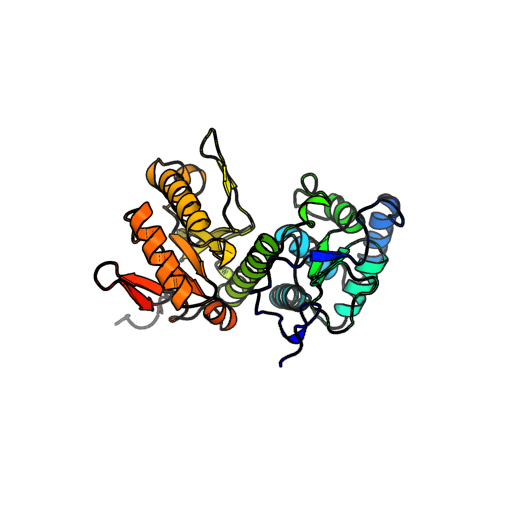 O 1
ATOM 1948 N N . GLU A 1 237 ? -13.446 17.263 15.262 1.00 85.81 237 GLU A N 1
ATOM 1949 C CA . GLU A 1 237 ? -13.345 18.725 15.113 1.00 85.81 237 GLU A CA 1
ATOM 1950 C C . GLU A 1 237 ? -13.768 19.223 13.714 1.00 85.81 237 GLU A C 1
ATOM 1952 O O . GLU A 1 237 ? -13.363 20.298 13.277 1.00 85.81 237 GLU A O 1
ATOM 1957 N N . GLY A 1 238 ? -14.551 18.435 12.966 1.00 83.06 238 GLY A N 1
ATOM 1958 C CA . GLY A 1 238 ? -15.106 18.824 11.658 1.00 83.06 238 GLY A CA 1
ATOM 1959 C C . GLY A 1 238 ? -14.090 18.907 10.509 1.00 83.06 238 GLY A C 1
ATOM 1960 O O . GLY A 1 238 ? -14.460 19.147 9.363 1.00 83.06 238 GLY A O 1
ATOM 1961 N N . TYR A 1 239 ? -12.798 18.658 10.755 1.00 91.62 239 TYR A N 1
ATOM 1962 C CA . TYR A 1 239 ? -11.770 18.679 9.706 1.00 91.62 239 TYR A CA 1
ATOM 1963 C C . TYR A 1 239 ? -12.039 17.682 8.577 1.00 91.62 239 TYR A C 1
ATOM 1965 O O . TYR A 1 239 ? -11.633 17.923 7.437 1.00 91.62 239 TYR A O 1
ATOM 1973 N N . ILE A 1 240 ? -12.713 16.574 8.891 1.00 92.62 240 ILE A N 1
ATOM 1974 C CA . ILE A 1 240 ? -13.007 15.516 7.931 1.00 92.62 240 ILE A CA 1
ATOM 1975 C C . ILE A 1 240 ? -13.999 15.938 6.836 1.00 92.62 240 ILE A C 1
ATOM 1977 O O . ILE A 1 240 ? -13.931 15.413 5.725 1.00 92.62 240 ILE A O 1
ATOM 1981 N N . GLU A 1 241 ? -14.836 16.948 7.095 1.00 92.31 241 GLU A N 1
ATOM 1982 C CA . GLU A 1 241 ? -15.838 17.475 6.153 1.00 92.31 241 GLU A CA 1
ATOM 1983 C C . GLU A 1 241 ? -15.199 18.133 4.920 1.00 92.31 241 GLU A C 1
ATOM 1985 O O . GLU A 1 241 ? -15.813 18.229 3.861 1.00 92.31 241 GLU A O 1
ATOM 1990 N N . LYS A 1 242 ? -13.921 18.530 5.019 1.00 92.12 242 LYS A N 1
ATOM 1991 C CA . LYS A 1 242 ? -13.130 19.015 3.874 1.00 92.12 242 LYS A CA 1
ATOM 1992 C C . LYS A 1 242 ? -12.830 17.919 2.849 1.00 92.12 242 LYS A C 1
ATOM 1994 O O . LYS A 1 242 ? -12.463 18.229 1.719 1.00 92.12 242 LYS A O 1
ATOM 1999 N N . TYR A 1 243 ? -12.900 16.656 3.267 1.00 93.12 243 TYR A N 1
ATOM 2000 C CA . TYR A 1 243 ? -12.432 15.503 2.500 1.00 93.12 243 TYR A CA 1
ATOM 2001 C C . TYR A 1 243 ? -13.555 14.539 2.130 1.00 93.12 243 TYR A C 1
ATOM 2003 O O . TYR A 1 243 ? -13.449 13.865 1.109 1.00 93.12 243 TYR A O 1
ATOM 2011 N N . PHE A 1 244 ? -14.614 14.475 2.939 1.00 92.19 244 PHE A N 1
ATOM 2012 C CA . PHE A 1 244 ? -15.742 13.578 2.728 1.00 92.19 244 PHE A CA 1
ATOM 2013 C C . PHE A 1 244 ? -17.064 14.286 3.010 1.00 92.19 244 PHE A C 1
ATOM 2015 O O . PHE A 1 244 ? -17.194 15.002 3.998 1.00 92.19 244 PHE A O 1
ATOM 2022 N N . SER A 1 245 ? -18.072 14.029 2.173 1.00 86.94 245 SER A N 1
ATOM 2023 C CA . SER A 1 245 ? -19.430 14.558 2.379 1.00 86.94 245 SER A CA 1
ATOM 2024 C C . SER A 1 245 ? -20.181 13.863 3.519 1.00 86.94 245 SER A C 1
ATOM 2026 O O . SER A 1 245 ? -21.117 14.423 4.077 1.00 86.94 245 SER A O 1
ATOM 2028 N N . ILE A 1 246 ? -19.796 12.627 3.840 1.00 86.75 246 ILE A N 1
ATOM 2029 C CA . ILE A 1 246 ? -20.336 11.824 4.941 1.00 86.75 246 ILE A CA 1
ATOM 2030 C C . ILE A 1 246 ? -19.148 11.326 5.755 1.00 86.75 246 ILE A C 1
ATOM 2032 O O . ILE A 1 246 ? -18.140 10.923 5.172 1.00 86.75 246 ILE A O 1
ATOM 2036 N N . ASN A 1 247 ? -19.275 11.314 7.085 1.00 88.94 247 ASN A N 1
ATOM 2037 C CA . ASN A 1 247 ? -18.207 10.842 7.962 1.00 88.94 247 ASN A CA 1
ATOM 2038 C C . ASN A 1 247 ? -17.711 9.449 7.537 1.00 88.94 247 ASN A C 1
ATOM 2040 O O . ASN A 1 247 ? -18.508 8.504 7.484 1.00 88.94 247 ASN A O 1
ATOM 2044 N N . PRO A 1 248 ? -16.411 9.310 7.228 1.00 92.62 248 PRO A N 1
ATOM 2045 C CA . PRO A 1 248 ? -15.868 8.063 6.735 1.00 92.62 248 PRO A CA 1
ATOM 2046 C C . PRO A 1 248 ? -15.752 7.028 7.851 1.00 92.62 248 PRO A C 1
ATOM 2048 O O . PRO A 1 248 ? -15.622 7.353 9.033 1.00 92.62 248 PRO A O 1
ATOM 2051 N N . VAL A 1 249 ? -15.724 5.755 7.465 1.00 92.25 249 VAL A N 1
ATOM 2052 C CA . VAL A 1 249 ? -15.440 4.663 8.400 1.00 92.25 249 VAL A CA 1
ATOM 2053 C C . VAL A 1 249 ? -13.939 4.419 8.467 1.00 92.25 249 VAL A C 1
ATOM 2055 O O . VAL A 1 249 ? -13.285 4.196 7.447 1.00 92.25 249 VAL A O 1
ATOM 2058 N N . VAL A 1 250 ? -13.393 4.414 9.683 1.00 95.38 250 VAL A N 1
ATOM 2059 C CA . VAL A 1 250 ? -11.995 4.038 9.918 1.00 95.38 250 VAL A CA 1
ATOM 2060 C C . VAL A 1 250 ? -11.866 2.516 9.888 1.00 95.38 250 VAL A C 1
ATOM 2062 O O . VAL A 1 250 ? -12.583 1.803 10.593 1.00 95.38 250 VAL A O 1
ATOM 2065 N N . ILE A 1 251 ? -10.938 2.014 9.082 1.00 96.56 251 ILE A N 1
ATOM 2066 C CA . ILE A 1 251 ? -10.565 0.605 8.987 1.00 96.56 251 ILE A CA 1
ATOM 2067 C C . ILE A 1 251 ? -9.172 0.453 9.582 1.00 96.56 251 ILE A C 1
ATOM 2069 O O . ILE A 1 251 ? -8.210 1.042 9.089 1.00 96.56 251 ILE A O 1
ATOM 2073 N N . LEU A 1 252 ? -9.070 -0.364 10.625 1.00 97.88 252 LEU A N 1
ATOM 2074 C CA . LEU A 1 252 ? -7.812 -0.738 11.256 1.00 97.88 252 LEU A CA 1
ATOM 2075 C C . LEU A 1 252 ? -7.418 -2.133 10.771 1.00 97.88 252 LEU A C 1
ATOM 2077 O O . LEU A 1 252 ? -8.090 -3.122 11.073 1.00 97.88 252 LEU A O 1
ATOM 2081 N N . LEU A 1 253 ? -6.338 -2.210 10.001 1.00 97.44 253 LEU A N 1
ATOM 2082 C CA . LEU A 1 253 ? -5.832 -3.460 9.447 1.00 97.44 253 LEU A CA 1
ATOM 2083 C C . LEU A 1 253 ? -4.643 -3.963 10.266 1.00 97.44 253 LEU A C 1
ATOM 2085 O O . LEU A 1 253 ? -3.567 -3.377 10.203 1.00 97.44 253 LEU A O 1
ATOM 2089 N N . ALA A 1 254 ? -4.835 -5.050 11.010 1.00 97.25 254 ALA A N 1
ATOM 2090 C CA . ALA A 1 254 ? -3.801 -5.670 11.839 1.00 97.25 254 ALA A CA 1
ATOM 2091 C C . ALA A 1 254 ? -3.240 -6.956 11.205 1.00 97.25 254 ALA A C 1
ATOM 2093 O O . ALA A 1 254 ? -3.837 -7.534 10.305 1.00 97.25 254 ALA A O 1
ATOM 2094 N N . GLU A 1 255 ? -2.105 -7.454 11.696 1.00 95.38 255 GLU A N 1
ATOM 2095 C CA . GLU A 1 255 ? -1.488 -8.685 11.165 1.00 95.38 255 GLU A CA 1
ATOM 2096 C C . GLU A 1 255 ? -2.367 -9.930 11.409 1.00 95.38 255 GLU A C 1
ATOM 2098 O O . GLU A 1 255 ? -2.497 -10.802 10.553 1.00 95.38 255 GLU A O 1
ATOM 2103 N N . ASN A 1 256 ? -3.006 -10.016 12.580 1.00 95.31 256 ASN A N 1
ATOM 2104 C CA . ASN A 1 256 ? -3.811 -11.164 13.008 1.00 95.31 256 ASN A CA 1
ATOM 2105 C C . ASN A 1 256 ? -4.880 -10.761 14.039 1.00 95.31 256 ASN A C 1
ATOM 2107 O O . ASN A 1 256 ? -4.887 -9.637 14.534 1.00 95.31 256 ASN A O 1
ATOM 2111 N N . ASP A 1 257 ? -5.779 -11.686 14.382 1.00 95.75 257 ASP A N 1
ATOM 2112 C CA . ASP A 1 257 ? -6.968 -11.412 15.208 1.00 95.75 257 ASP A CA 1
ATOM 2113 C C . ASP A 1 257 ? -6.623 -11.013 16.645 1.00 95.75 257 ASP A C 1
ATOM 2115 O O . ASP A 1 257 ? -7.289 -10.159 17.231 1.00 95.75 257 ASP A O 1
ATOM 2119 N N . LYS A 1 258 ? -5.550 -11.587 17.204 1.00 96.69 258 LYS A N 1
ATOM 2120 C CA . LYS A 1 258 ? -5.060 -11.219 18.537 1.00 96.69 258 LYS A CA 1
ATOM 2121 C C . LYS A 1 258 ? -4.608 -9.761 18.550 1.00 96.69 258 LYS A C 1
ATOM 2123 O O . LYS A 1 258 ? -4.994 -9.001 19.433 1.00 96.69 258 LYS A O 1
ATOM 2128 N N . MET A 1 259 ? -3.822 -9.377 17.549 1.00 96.75 259 MET A N 1
ATOM 2129 C CA . MET A 1 259 ? -3.358 -8.008 17.387 1.00 96.75 259 MET A CA 1
ATOM 2130 C C . MET A 1 259 ? -4.517 -7.054 17.073 1.00 96.75 259 MET A C 1
ATOM 2132 O O . MET A 1 259 ? -4.572 -5.963 17.627 1.00 96.75 259 MET A O 1
ATOM 2136 N N . AL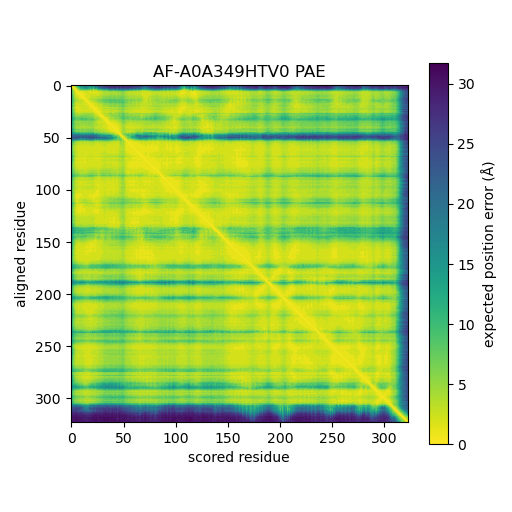A A 1 260 ? -5.469 -7.467 16.233 1.00 97.69 260 ALA A N 1
ATOM 2137 C CA . ALA A 1 260 ? -6.663 -6.683 15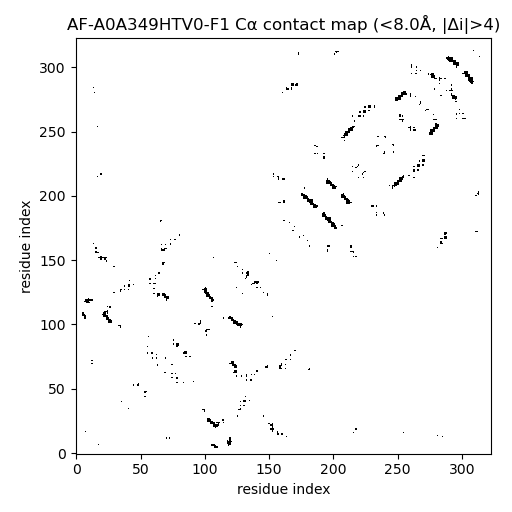.943 1.00 97.69 260 ALA A CA 1
ATOM 2138 C C . ALA A 1 260 ? -7.436 -6.358 17.230 1.00 97.69 260 ALA A C 1
ATOM 2140 O O . ALA A 1 260 ? -7.855 -5.221 17.417 1.00 97.69 260 ALA A O 1
ATOM 2141 N N . LEU A 1 261 ? -7.580 -7.321 18.146 1.00 98.00 261 LEU A N 1
ATOM 2142 C CA . LEU A 1 261 ? -8.264 -7.093 19.417 1.00 98.00 261 LEU A CA 1
ATOM 2143 C C . LEU A 1 261 ? -7.528 -6.066 20.291 1.00 98.00 261 LEU A C 1
ATOM 2145 O O . LEU A 1 261 ? -8.160 -5.169 20.844 1.00 98.00 261 LEU A O 1
ATOM 2149 N N . GLU A 1 262 ? -6.202 -6.168 20.382 1.00 97.94 262 GLU A N 1
ATOM 2150 C CA . GLU A 1 262 ? -5.375 -5.208 21.123 1.00 97.94 262 GLU A CA 1
ATOM 2151 C C . GLU A 1 262 ? -5.465 -3.795 20.524 1.00 97.94 262 GLU A C 1
ATOM 2153 O O . GLU A 1 262 ? -5.698 -2.822 21.241 1.00 97.94 262 GLU A O 1
ATOM 2158 N N . VAL A 1 263 ? -5.369 -3.684 19.197 1.00 98.00 263 VAL A N 1
ATOM 2159 C CA . VAL A 1 263 ? -5.536 -2.424 18.458 1.00 98.00 263 VAL A CA 1
ATOM 2160 C C . VAL A 1 263 ? -6.921 -1.826 18.685 1.00 98.00 263 VAL A C 1
ATOM 2162 O O . VAL A 1 263 ? -7.032 -0.623 18.914 1.00 98.00 263 VAL A O 1
ATOM 2165 N N . ALA A 1 264 ? -7.971 -2.650 18.654 1.00 97.94 264 ALA A N 1
ATOM 2166 C CA . ALA A 1 264 ? -9.341 -2.211 18.882 1.00 97.94 264 ALA A CA 1
ATOM 2167 C C . ALA A 1 264 ? -9.534 -1.617 20.278 1.00 97.94 264 ALA A C 1
ATOM 2169 O O . ALA A 1 264 ? -10.144 -0.559 20.422 1.00 97.94 264 ALA A O 1
ATOM 2170 N N . ASP A 1 265 ? -9.001 -2.289 21.298 1.00 97.75 265 ASP A N 1
ATOM 2171 C CA . ASP A 1 265 ? -9.099 -1.844 22.682 1.00 97.75 265 ASP A CA 1
ATOM 2172 C C . ASP A 1 265 ? -8.317 -0.543 22.907 1.00 97.75 265 ASP A C 1
ATOM 2174 O O . ASP A 1 265 ? -8.849 0.397 23.499 1.00 97.75 265 ASP A O 1
ATOM 2178 N N . ILE A 1 266 ? -7.098 -0.427 22.362 1.00 97.50 266 ILE A N 1
ATOM 2179 C CA . ILE A 1 266 ? -6.328 0.823 22.423 1.00 97.50 266 ILE A CA 1
ATOM 2180 C C . ILE A 1 266 ? -7.078 1.951 21.704 1.00 97.50 266 ILE A C 1
ATOM 2182 O O . ILE A 1 266 ? -7.255 3.025 22.279 1.00 97.50 266 ILE A O 1
ATOM 2186 N N . TYR A 1 267 ? -7.557 1.722 20.480 1.00 97.50 267 TYR A N 1
ATOM 2187 C CA . TYR A 1 267 ? -8.279 2.738 19.712 1.00 97.50 267 TYR A CA 1
ATOM 2188 C C . TYR A 1 267 ? -9.549 3.200 20.437 1.00 97.50 267 TYR A C 1
ATOM 2190 O O . TYR A 1 267 ? -9.780 4.401 20.588 1.00 97.50 267 TYR A O 1
ATOM 2198 N N . TYR A 1 268 ? -10.348 2.263 20.954 1.00 96.94 268 TYR A N 1
ATOM 2199 C CA . TYR A 1 268 ? -11.565 2.575 21.701 1.00 96.94 268 TYR A CA 1
ATOM 2200 C C . TYR A 1 268 ? -11.270 3.403 22.954 1.00 96.94 268 TYR A C 1
ATOM 2202 O O . TYR A 1 268 ? -11.922 4.418 23.173 1.00 96.94 268 TYR A O 1
ATOM 2210 N N . ARG A 1 269 ? -10.259 3.041 23.752 1.00 95.75 269 ARG A N 1
ATOM 2211 C CA . ARG A 1 269 ? -9.905 3.801 24.966 1.00 95.75 269 ARG A CA 1
ATOM 2212 C C . ARG A 1 269 ? -9.474 5.241 24.676 1.00 95.75 269 ARG A C 1
ATOM 2214 O O . ARG A 1 269 ? -9.694 6.106 25.515 1.00 95.75 269 ARG A O 1
ATOM 2221 N N . ASN A 1 270 ? -8.870 5.495 23.514 1.00 94.88 270 ASN A N 1
ATOM 2222 C CA . ASN A 1 270 ? -8.390 6.828 23.130 1.00 94.88 270 ASN A CA 1
ATOM 2223 C C . ASN A 1 270 ? -9.446 7.688 22.421 1.00 94.88 270 ASN A C 1
ATOM 2225 O O . ASN A 1 270 ? -9.313 8.906 22.392 1.00 94.88 270 ASN A O 1
ATOM 2229 N N . THR A 1 271 ? -10.474 7.074 21.831 1.00 93.56 271 THR A N 1
ATOM 2230 C CA . THR A 1 271 ? -11.477 7.785 21.013 1.00 93.56 271 THR A CA 1
ATOM 2231 C C . THR A 1 271 ? -12.896 7.713 21.575 1.00 93.56 271 THR A C 1
ATOM 2233 O O . THR A 1 271 ? -13.763 8.472 21.158 1.00 93.56 271 THR A O 1
ATOM 2236 N N . ASN A 1 272 ? -13.164 6.775 22.488 1.00 92.62 272 ASN A N 1
ATOM 2237 C CA . ASN A 1 272 ? -14.496 6.391 22.963 1.00 92.62 272 ASN A CA 1
ATOM 2238 C C . ASN A 1 272 ? -15.498 6.074 21.827 1.00 92.62 272 ASN A C 1
ATOM 2240 O O . ASN A 1 272 ? -16.713 6.131 22.011 1.00 92.62 272 ASN A O 1
ATOM 2244 N N . SER A 1 273 ? -14.996 5.743 20.631 1.00 88.12 273 SER A N 1
ATOM 2245 C CA . SER A 1 273 ? -15.801 5.503 19.434 1.00 88.12 273 SER A CA 1
ATOM 2246 C C . SER A 1 273 ? -15.809 4.026 19.073 1.00 88.12 273 SER A C 1
ATOM 2248 O O . SER A 1 273 ? -14.777 3.368 19.103 1.00 88.12 273 SER A O 1
ATOM 2250 N N . THR A 1 274 ? -16.970 3.507 18.666 1.00 87.00 274 THR A N 1
ATOM 2251 C CA . THR A 1 274 ? -17.112 2.172 18.048 1.00 87.00 274 THR A CA 1
ATOM 2252 C C . THR A 1 274 ? -17.346 2.251 16.534 1.00 87.00 274 THR A C 1
ATOM 2254 O O . THR A 1 274 ? -17.619 1.239 15.880 1.00 87.00 274 THR A O 1
ATOM 2257 N N . GLN A 1 275 ? -17.233 3.451 15.950 1.00 85.94 275 GLN A N 1
ATOM 2258 C CA . GLN A 1 275 ? -17.419 3.712 14.518 1.00 85.94 275 GLN A CA 1
ATOM 2259 C C . GLN A 1 275 ? -16.148 3.403 13.711 1.00 85.94 275 GLN A C 1
ATOM 2261 O O . GLN A 1 275 ? -15.670 4.202 12.914 1.00 85.94 275 GLN A O 1
ATOM 2266 N N . PHE A 1 276 ? -15.597 2.212 13.922 1.00 93.69 276 PHE A N 1
ATOM 2267 C CA . PHE A 1 276 ? -14.469 1.688 13.164 1.00 93.69 276 PHE A CA 1
ATOM 2268 C C . PHE A 1 276 ? -14.681 0.203 12.863 1.00 93.69 276 PHE A C 1
ATOM 2270 O O . PHE A 1 276 ? -15.546 -0.462 13.452 1.00 93.69 276 PHE A O 1
ATOM 2277 N N . ARG A 1 277 ? -13.935 -0.321 11.896 1.00 94.69 277 ARG A N 1
ATOM 2278 C CA . ARG A 1 277 ? -13.919 -1.742 11.541 1.00 94.69 277 ARG A CA 1
ATOM 2279 C C . ARG A 1 277 ? -12.505 -2.271 11.599 1.00 94.69 277 ARG A C 1
ATOM 2281 O O . ARG A 1 277 ? -11.550 -1.526 11.407 1.00 94.69 277 ARG A O 1
ATOM 2288 N N . LEU A 1 278 ? -12.392 -3.562 11.872 1.00 96.00 278 LEU A N 1
ATOM 2289 C CA . LEU A 1 278 ? -11.116 -4.255 11.898 1.00 96.00 278 LEU A CA 1
ATOM 2290 C C . LEU A 1 278 ? -11.051 -5.295 10.799 1.00 96.00 278 LEU A C 1
ATOM 2292 O O . LEU A 1 278 ? -12.061 -5.895 10.429 1.00 96.00 278 LEU A O 1
ATOM 2296 N N . LEU A 1 279 ? -9.838 -5.497 10.313 1.00 94.69 279 LEU A N 1
ATOM 2297 C CA . LEU A 1 279 ? -9.494 -6.438 9.265 1.00 94.69 279 LEU A CA 1
ATOM 2298 C C . LEU A 1 279 ? -8.131 -7.050 9.594 1.00 94.69 279 LEU A C 1
ATOM 2300 O O . LEU A 1 279 ? -7.370 -6.490 10.390 1.00 94.69 279 LEU A O 1
ATOM 2304 N N . THR A 1 280 ? -7.826 -8.197 8.992 1.00 95.38 280 THR A N 1
ATOM 2305 C CA . THR A 1 280 ? -6.520 -8.845 9.138 1.00 95.38 280 THR A CA 1
ATOM 2306 C C . THR A 1 280 ? -5.956 -9.327 7.813 1.00 95.38 280 THR A C 1
ATOM 2308 O O . THR A 1 280 ? -6.700 -9.501 6.847 1.00 95.38 280 THR A O 1
ATOM 2311 N N 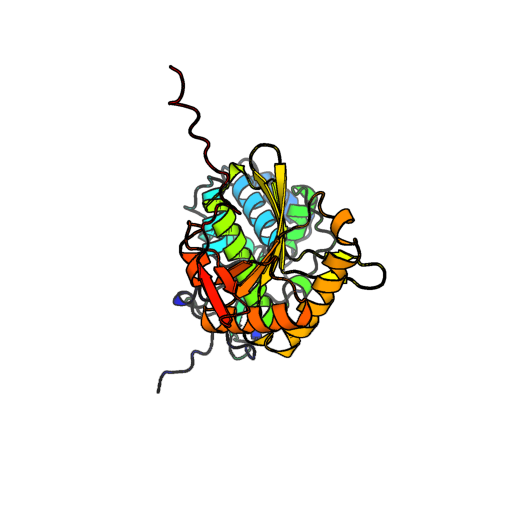. ASP A 1 281 ? -4.646 -9.570 7.771 1.00 93.81 281 ASP A N 1
ATOM 2312 C CA . ASP A 1 281 ? -3.941 -10.006 6.560 1.00 93.81 281 ASP A CA 1
ATOM 2313 C C . ASP A 1 281 ? -4.578 -11.261 5.936 1.00 93.81 281 ASP A C 1
ATOM 2315 O O . ASP A 1 281 ? -4.813 -11.307 4.728 1.00 93.81 281 ASP A O 1
ATOM 2319 N N . ILE A 1 282 ? -4.959 -12.247 6.761 1.00 90.88 282 ILE A N 1
ATOM 2320 C CA . ILE A 1 282 ? -5.634 -13.467 6.286 1.00 90.88 282 ILE A CA 1
ATOM 2321 C C . ILE A 1 282 ? -6.984 -13.166 5.621 1.00 90.88 282 ILE A C 1
ATOM 2323 O O . ILE A 1 282 ? -7.339 -13.791 4.626 1.00 90.88 282 ILE A O 1
ATOM 2327 N N . ARG A 1 283 ? -7.724 -12.174 6.130 1.00 89.94 283 ARG A N 1
ATOM 2328 C CA . ARG A 1 283 ? -9.029 -11.782 5.584 1.00 89.94 283 ARG A CA 1
ATOM 2329 C C . ARG A 1 283 ? -8.901 -10.987 4.291 1.00 89.94 283 ARG A C 1
ATOM 2331 O O . ARG A 1 283 ? -9.786 -11.084 3.460 1.00 89.94 283 ARG A O 1
ATOM 2338 N N . ILE A 1 284 ? -7.806 -10.254 4.087 1.00 90.38 284 ILE A N 1
ATOM 2339 C CA . ILE A 1 284 ? -7.508 -9.631 2.786 1.00 90.38 284 ILE A CA 1
ATOM 2340 C C . ILE A 1 284 ? -7.114 -10.689 1.765 1.00 90.38 284 ILE A C 1
ATOM 2342 O O . ILE A 1 284 ? -7.564 -10.642 0.624 1.00 90.38 284 ILE A O 1
ATOM 2346 N N . LYS A 1 285 ? -6.274 -11.648 2.171 1.00 86.00 285 LYS A N 1
ATOM 2347 C CA . LYS A 1 285 ? -5.791 -12.713 1.288 1.00 86.00 285 LYS A CA 1
ATOM 2348 C C . LYS A 1 285 ? -6.934 -13.547 0.703 1.00 86.00 285 LYS A C 1
ATOM 2350 O O . LYS A 1 285 ? -6.844 -13.966 -0.445 1.00 86.00 285 LYS A O 1
ATOM 2355 N N . ASN A 1 286 ? -8.001 -13.744 1.471 1.00 81.38 286 ASN A N 1
ATOM 2356 C CA . ASN A 1 286 ? -9.184 -14.488 1.042 1.00 81.38 286 ASN A CA 1
ATOM 2357 C C . ASN A 1 286 ? -10.159 -13.663 0.175 1.00 81.38 286 ASN A C 1
ATOM 2359 O O . ASN A 1 286 ? -11.148 -14.216 -0.296 1.00 81.38 286 ASN A O 1
ATOM 2363 N N . GLY A 1 287 ? -9.890 -12.371 -0.048 1.00 78.62 287 GLY A N 1
ATOM 2364 C CA . GLY A 1 287 ? -10.828 -11.439 -0.678 1.00 78.62 287 GLY A CA 1
ATOM 2365 C C . GLY A 1 287 ? -11.872 -10.891 0.301 1.00 78.62 287 GLY A C 1
ATOM 2366 O O . GLY A 1 287 ? -11.977 -11.340 1.446 1.00 78.62 287 GLY A O 1
ATOM 2367 N N . PHE A 1 288 ? -12.630 -9.876 -0.129 1.00 83.56 288 PHE A N 1
ATOM 2368 C CA . PHE A 1 288 ? -13.689 -9.305 0.702 1.00 83.56 288 PHE A CA 1
ATOM 2369 C C . PHE A 1 288 ? -14.995 -10.086 0.547 1.00 83.56 288 PHE A C 1
ATOM 2371 O O . PHE A 1 288 ? -15.681 -9.977 -0.464 1.00 83.56 288 PHE A O 1
ATOM 2378 N N . ASP A 1 289 ? -15.349 -10.842 1.583 1.00 76.31 289 ASP A N 1
ATOM 2379 C CA . ASP A 1 289 ? -16.608 -11.563 1.744 1.00 76.31 289 ASP A CA 1
ATOM 2380 C C . ASP A 1 289 ? -17.326 -11.111 3.024 1.00 76.31 289 ASP A C 1
ATOM 2382 O O . ASP A 1 289 ? -16.824 -10.270 3.768 1.00 76.31 289 ASP A O 1
ATOM 2386 N N . ASP A 1 290 ? -18.493 -11.681 3.328 1.00 73.25 290 ASP A N 1
ATOM 2387 C CA . ASP A 1 290 ? -19.291 -11.362 4.524 1.00 73.25 290 ASP A CA 1
ATOM 2388 C C . ASP A 1 290 ? -18.607 -11.644 5.878 1.00 73.25 290 ASP A C 1
ATOM 2390 O O . ASP A 1 290 ? -19.176 -11.341 6.929 1.00 73.25 290 ASP A O 1
ATOM 2394 N N . LYS A 1 291 ? -17.404 -12.228 5.883 1.00 77.38 291 LYS A N 1
ATOM 2395 C CA . LYS A 1 291 ? -16.622 -12.555 7.081 1.00 77.38 291 LYS A CA 1
ATOM 2396 C C . LYS A 1 291 ? -15.337 -11.733 7.197 1.00 77.38 291 LYS A C 1
ATOM 2398 O O . LYS A 1 291 ? -14.598 -11.894 8.177 1.00 77.38 291 LYS A O 1
ATOM 2403 N N . SER A 1 292 ? -15.071 -10.838 6.247 1.00 84.88 292 SER A N 1
ATOM 2404 C CA . SER A 1 292 ? -13.838 -10.053 6.215 1.00 84.88 292 SER A CA 1
ATOM 2405 C C . SER A 1 292 ? -13.761 -8.988 7.310 1.00 84.88 292 SER A C 1
ATOM 2407 O O . SER A 1 292 ? -12.675 -8.712 7.812 1.00 84.88 292 SER A O 1
ATOM 2409 N N . PHE A 1 293 ? -14.874 -8.391 7.732 1.00 90.75 293 PHE A N 1
ATOM 2410 C CA . PHE A 1 293 ? -14.826 -7.275 8.680 1.00 90.75 293 PHE A CA 1
ATOM 2411 C C . PHE A 1 293 ? -15.246 -7.680 10.085 1.00 90.75 293 PHE A C 1
ATOM 2413 O O . PHE A 1 293 ? -16.132 -8.505 10.301 1.00 90.75 293 PHE A O 1
ATOM 2420 N N . MET A 1 294 ? -14.608 -7.049 11.065 1.00 94.44 294 MET A N 1
ATOM 2421 C CA . MET A 1 294 ? -14.903 -7.235 12.478 1.00 94.44 294 MET A CA 1
ATOM 2422 C C . MET A 1 294 ? -15.284 -5.909 13.133 1.00 94.44 294 MET A C 1
ATOM 2424 O O . MET A 1 294 ? -14.807 -4.835 12.754 1.00 94.44 294 MET A O 1
ATOM 2428 N N . LYS A 1 295 ? -16.141 -5.990 14.146 1.00 94.75 295 LYS A N 1
ATOM 2429 C CA . LYS A 1 295 ? -16.492 -4.899 15.054 1.00 94.75 295 LYS A CA 1
ATOM 2430 C C . LYS A 1 295 ? -15.978 -5.228 16.454 1.00 94.75 295 LYS A C 1
ATOM 2432 O O . LYS A 1 295 ? -16.034 -6.379 16.879 1.00 94.75 295 LYS A O 1
ATOM 2437 N N . TYR A 1 296 ? -15.524 -4.208 17.173 1.00 96.69 296 TYR A N 1
ATOM 2438 C CA . TYR A 1 296 ? -15.182 -4.322 18.586 1.00 96.69 296 TYR A CA 1
ATOM 2439 C C . TYR A 1 296 ? -16.426 -4.215 19.477 1.00 96.69 296 TYR A C 1
ATOM 2441 O O . TYR A 1 296 ? -17.219 -3.281 19.331 1.00 96.69 296 TYR A O 1
ATOM 2449 N N . ASP A 1 297 ? -16.587 -5.163 20.399 1.00 95.88 297 ASP A N 1
ATOM 2450 C CA . ASP A 1 297 ? -17.533 -5.084 21.512 1.00 95.88 297 ASP A CA 1
ATOM 2451 C C . ASP A 1 297 ? -16.771 -4.665 22.783 1.00 95.88 297 ASP A C 1
ATOM 2453 O O . ASP A 1 297 ? -16.062 -5.499 23.358 1.00 95.88 297 ASP A O 1
ATOM 2457 N N . PRO A 1 298 ? -16.901 -3.404 23.241 1.00 94.25 298 PRO A N 1
ATOM 2458 C CA . PRO A 1 298 ? -16.174 -2.914 24.409 1.00 94.25 298 PRO A CA 1
ATOM 2459 C C . PRO A 1 298 ? -16.654 -3.538 25.727 1.00 94.25 298 PRO A C 1
ATOM 2461 O O . PRO A 1 298 ? -15.871 -3.616 26.672 1.00 94.25 298 PRO A O 1
ATOM 2464 N N . ASN A 1 299 ? -17.901 -4.022 25.798 1.00 93.94 299 ASN A N 1
ATOM 2465 C CA . ASN A 1 299 ? -18.444 -4.634 27.015 1.00 93.94 299 ASN A CA 1
ATOM 2466 C C . ASN A 1 299 ? -17.826 -6.011 27.248 1.00 93.94 299 ASN A C 1
ATOM 2468 O O . ASN A 1 299 ? -17.452 -6.358 28.366 1.00 93.94 299 ASN A O 1
ATOM 2472 N N . LYS A 1 300 ? -17.704 -6.795 26.172 1.00 94.69 300 LYS A N 1
ATOM 2473 C CA . LYS A 1 300 ? -17.116 -8.140 26.217 1.00 94.69 300 LYS A CA 1
ATOM 2474 C C . LYS A 1 300 ? -15.609 -8.145 25.975 1.00 94.69 300 LYS A C 1
ATOM 2476 O O . LYS A 1 300 ? -14.976 -9.164 26.223 1.00 94.69 300 LYS A O 1
ATOM 2481 N N . LYS A 1 301 ? -15.044 -7.040 25.475 1.00 94.69 301 LYS A N 1
ATOM 2482 C CA . LYS A 1 301 ? -13.663 -6.935 24.976 1.00 94.69 301 LYS A CA 1
ATOM 2483 C C . LYS A 1 301 ? -13.348 -8.036 23.964 1.00 94.69 301 LYS A C 1
ATOM 2485 O O . LYS A 1 301 ? -12.370 -8.767 24.091 1.00 94.69 301 LYS A O 1
ATOM 2490 N N . THR A 1 302 ? -14.221 -8.178 22.970 1.00 96.38 302 THR A N 1
ATOM 2491 C CA . THR A 1 302 ? -14.099 -9.201 21.919 1.00 96.38 302 THR A CA 1
ATOM 2492 C C . THR A 1 302 ? -14.323 -8.607 20.535 1.00 96.38 302 THR A C 1
ATOM 2494 O O . THR A 1 302 ? -14.869 -7.511 20.388 1.00 96.38 302 THR A O 1
ATOM 2497 N N . LEU A 1 303 ? -13.884 -9.343 19.514 1.00 95.75 303 LEU A N 1
ATOM 2498 C CA . LEU A 1 303 ? -14.171 -9.043 18.118 1.00 95.75 303 LEU A CA 1
ATOM 2499 C C . LEU A 1 303 ? -15.348 -9.884 17.637 1.00 95.75 303 LEU A C 1
ATOM 2501 O O . LEU A 1 303 ? -15.395 -11.091 17.865 1.00 95.75 303 LEU A O 1
ATOM 2505 N N . ILE A 1 304 ? -16.276 -9.238 16.942 1.00 93.50 304 ILE A N 1
ATOM 2506 C CA . ILE A 1 304 ? -17.453 -9.872 16.354 1.00 93.50 304 ILE A CA 1
ATOM 2507 C C . ILE A 1 304 ? -17.361 -9.705 14.843 1.00 93.50 304 ILE A C 1
ATOM 2509 O O . ILE A 1 304 ? -17.216 -8.583 14.355 1.00 93.50 304 ILE A O 1
ATOM 2513 N N . ILE A 1 305 ? -17.452 -10.809 14.104 1.00 91.19 305 ILE A N 1
ATOM 2514 C CA . ILE A 1 305 ? -17.533 -10.776 12.641 1.00 91.19 305 ILE A CA 1
ATOM 2515 C C . ILE A 1 305 ? -18.839 -10.087 12.241 1.00 91.19 305 ILE A C 1
ATOM 2517 O O . ILE A 1 305 ? -19.906 -10.401 12.769 1.00 91.19 305 ILE A O 1
ATOM 2521 N N . VAL A 1 306 ? -18.752 -9.142 11.310 1.00 86.31 306 VAL A N 1
ATOM 2522 C CA . VAL A 1 306 ? -19.901 -8.408 10.783 1.00 86.31 306 VAL A CA 1
ATOM 2523 C C . VAL A 1 306 ? -19.989 -8.592 9.277 1.00 86.31 306 VAL A C 1
ATOM 2525 O O . VAL A 1 306 ? -18.968 -8.587 8.594 1.00 86.31 306 VAL A O 1
ATOM 2528 N N . LYS A 1 307 ? -21.224 -8.709 8.774 1.00 77.12 307 LYS A N 1
ATOM 2529 C CA . LYS A 1 307 ? -21.487 -8.789 7.335 1.00 77.12 307 LYS A CA 1
ATOM 2530 C C . LYS A 1 307 ? -20.905 -7.585 6.607 1.00 77.12 307 LYS A C 1
ATOM 2532 O O . LYS A 1 307 ? -20.920 -6.458 7.118 1.00 77.12 307 LYS A O 1
ATOM 2537 N N . SER A 1 308 ? -20.487 -7.812 5.372 1.00 66.00 308 SER A N 1
ATOM 2538 C CA . SER A 1 308 ? -19.759 -6.837 4.562 1.00 66.00 308 SER A CA 1
ATOM 2539 C C . SER A 1 308 ? -20.670 -5.864 3.838 1.00 66.00 308 SER A C 1
ATOM 2541 O O . SER A 1 308 ? -20.231 -5.188 2.916 1.00 66.00 308 SER A O 1
ATOM 2543 N N . SER A 1 309 ? -21.903 -5.680 4.321 1.00 62.00 309 SER A N 1
ATOM 2544 C CA . SER A 1 309 ? -22.874 -4.699 3.814 1.00 62.00 309 SER A CA 1
ATOM 2545 C C . SER A 1 309 ? -22.380 -3.241 3.865 1.00 62.00 309 SER A C 1
ATOM 2547 O O . SER A 1 309 ? -23.045 -2.320 3.388 1.00 62.00 309 SER A O 1
ATOM 2549 N N . LEU A 1 310 ? -21.232 -3.012 4.512 1.00 56.84 310 LEU A N 1
ATOM 2550 C CA . LEU A 1 310 ? -20.484 -1.759 4.487 1.00 56.84 310 LEU A CA 1
ATOM 2551 C C . LEU A 1 310 ? -19.745 -1.532 3.157 1.00 56.84 310 LEU A C 1
ATOM 2553 O O . LEU A 1 310 ? -19.726 -0.390 2.705 1.00 56.84 310 LEU A O 1
ATOM 2557 N N . PHE A 1 311 ? -19.207 -2.592 2.542 1.00 59.12 311 PHE A N 1
ATOM 2558 C CA . PHE A 1 311 ? -18.434 -2.580 1.288 1.00 59.12 311 PHE A CA 1
ATOM 2559 C C . PHE A 1 311 ? -19.237 -3.067 0.086 1.00 59.12 311 PHE A C 1
ATOM 2561 O O . PHE A 1 311 ? -19.103 -2.520 -1.001 1.00 59.12 311 PHE A O 1
ATOM 2568 N N . LEU A 1 312 ? -20.069 -4.085 0.290 1.00 53.94 312 LEU A N 1
ATOM 2569 C CA . LEU A 1 312 ? -20.923 -4.662 -0.732 1.00 53.94 312 LEU A CA 1
ATOM 2570 C C . LEU A 1 312 ? -22.265 -3.924 -0.664 1.00 53.94 312 LEU A C 1
ATOM 2572 O O . LEU A 1 312 ? -22.974 -4.070 0.343 1.00 53.94 312 LEU A O 1
ATOM 2576 N N . PRO A 1 313 ? -22.625 -3.084 -1.656 1.00 44.03 313 PRO A N 1
ATOM 2577 C CA . PRO A 1 313 ? -23.998 -2.614 -1.744 1.00 44.03 313 PRO A CA 1
ATOM 2578 C C . PRO A 1 313 ? -24.916 -3.835 -1.721 1.00 44.03 313 PRO A C 1
ATOM 2580 O O . PRO A 1 313 ? -24.588 -4.875 -2.293 1.00 44.03 313 PRO A O 1
ATOM 2583 N N . LYS A 1 314 ? -26.059 -3.728 -1.034 1.00 42.53 314 LYS A N 1
ATOM 2584 C CA . LYS A 1 314 ? -27.111 -4.723 -1.229 1.00 42.53 314 LYS A CA 1
ATOM 2585 C C . LYS A 1 314 ? -27.389 -4.734 -2.727 1.00 42.53 314 LYS A C 1
ATOM 2587 O O . LYS A 1 314 ? -27.802 -3.706 -3.259 1.00 42.53 314 LYS A O 1
ATOM 2592 N N . ILE A 1 315 ? -27.143 -5.863 -3.383 1.00 38.66 315 ILE A N 1
ATOM 2593 C CA . ILE A 1 315 ? -27.831 -6.159 -4.630 1.00 38.66 315 ILE A CA 1
ATOM 2594 C C . ILE A 1 315 ? -29.293 -6.201 -4.200 1.00 38.66 315 ILE A C 1
ATOM 2596 O O . ILE A 1 315 ? -29.717 -7.114 -3.490 1.00 38.66 315 ILE A O 1
ATOM 2600 N N . ILE A 1 316 ? -30.014 -5.114 -4.460 1.00 36.66 316 ILE A N 1
ATOM 2601 C CA . ILE A 1 316 ? -31.463 -5.148 -4.398 1.00 36.66 316 ILE A CA 1
ATOM 2602 C C . ILE A 1 316 ? -31.805 -6.060 -5.566 1.00 36.66 316 ILE A C 1
ATOM 2604 O O . ILE A 1 316 ? -31.608 -5.687 -6.720 1.00 36.66 316 ILE A O 1
ATOM 2608 N N . ASN A 1 317 ? -32.183 -7.301 -5.268 1.00 33.09 317 ASN A N 1
ATOM 2609 C CA . ASN A 1 317 ? -32.902 -8.108 -6.236 1.00 33.09 317 ASN A CA 1
ATOM 2610 C C . ASN A 1 317 ? -34.250 -7.406 -6.421 1.00 33.09 317 ASN A C 1
ATOM 2612 O O . ASN A 1 317 ? -35.222 -7.733 -5.748 1.00 33.09 317 ASN A O 1
ATOM 2616 N N . ASP A 1 318 ? -34.275 -6.380 -7.266 1.00 38.94 318 ASP A N 1
ATOM 2617 C CA . ASP A 1 318 ? -35.503 -5.905 -7.878 1.00 38.94 318 ASP A CA 1
ATOM 2618 C C . ASP A 1 318 ? -35.901 -6.997 -8.863 1.00 38.94 318 ASP A C 1
ATOM 2620 O O . ASP A 1 318 ? -35.402 -7.013 -9.983 1.00 38.94 318 ASP A O 1
ATOM 2624 N N . LEU A 1 319 ? -36.666 -7.976 -8.381 1.00 40.25 319 LEU A N 1
ATOM 2625 C CA . LEU A 1 319 ? -37.587 -8.853 -9.107 1.00 40.25 319 LEU A CA 1
ATOM 2626 C C . LEU A 1 319 ? -38.166 -9.832 -8.070 1.00 40.25 319 LEU A C 1
ATOM 2628 O O . LEU A 1 319 ? -37.407 -10.501 -7.375 1.00 40.25 319 LEU A O 1
ATOM 2632 N N . GLU A 1 320 ? -39.497 -9.902 -8.011 1.00 34.78 320 GLU A N 1
ATOM 2633 C CA . GLU A 1 320 ? -40.342 -10.662 -7.065 1.00 34.78 320 GLU A CA 1
ATOM 2634 C C . GLU A 1 320 ? -40.815 -9.916 -5.806 1.00 34.78 320 GLU A C 1
ATOM 2636 O O . GLU A 1 320 ? -40.686 -10.389 -4.686 1.00 34.78 320 GLU A O 1
ATOM 2641 N N . GLU A 1 321 ? -41.464 -8.771 -6.013 1.00 35.81 321 GLU A N 1
ATOM 2642 C CA . GLU A 1 321 ? -42.742 -8.466 -5.351 1.00 35.81 321 GLU A CA 1
ATOM 2643 C C . GLU A 1 321 ? -43.527 -7.522 -6.279 1.00 35.81 321 GLU A C 1
ATOM 2645 O O . GLU A 1 321 ? -43.576 -6.306 -6.114 1.00 35.81 321 GLU A O 1
ATOM 2650 N N . SER A 1 322 ? -44.086 -8.101 -7.340 1.00 32.19 322 SER A N 1
ATOM 2651 C CA . SER A 1 322 ? -45.215 -7.521 -8.062 1.00 32.19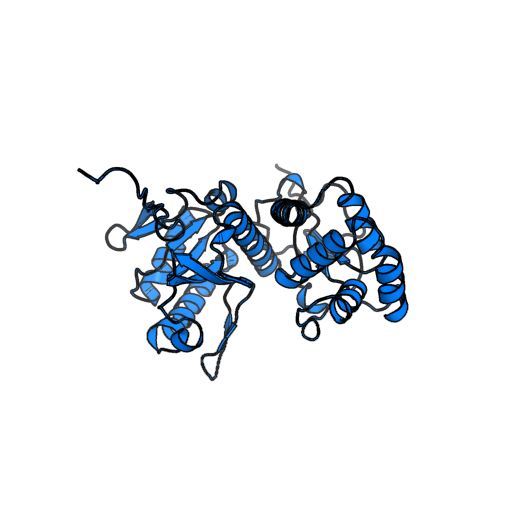 322 SER A CA 1
ATOM 2652 C C . SER A 1 322 ? -46.260 -8.616 -8.212 1.00 32.19 322 SER A C 1
ATOM 2654 O O . SER A 1 322 ? -45.944 -9.683 -8.738 1.00 32.19 322 SER A O 1
ATOM 2656 N N . GLU A 1 323 ? -47.427 -8.301 -7.663 1.00 33.84 323 GLU A N 1
ATOM 2657 C CA . GLU A 1 323 ? -48.689 -9.044 -7.553 1.00 33.84 323 GLU A CA 1
ATOM 2658 C C . GLU A 1 323 ? -49.043 -10.017 -8.686 1.00 33.84 323 GLU A C 1
ATOM 2660 O O . GLU A 1 323 ? -48.792 -9.700 -9.873 1.00 33.84 323 GLU A O 1
#

Nearest PDB structures (foldseek):
  5liz-assembly1_A  TM=3.997E-01  e=1.704E-02  Bacillus sp. (in: firmicutes)
  6qnz-assembly1_A  TM=3.530E-01  e=3.020E-02  Bacillus sp. D6
  2ewf-assembly1_A  TM=3.427E-01  e=4.507E-02  Bacillus sp. D6
  6qnz-assembly2_B  TM=3.261E-01  e=3.197E-02  Bacillus sp. D6
  6p8v-assembly1_E  TM=4.054E-01  e=9.352E-01  Escherichia coli MS 115-1

Sequence (323 aa):
MAELSLYIKKSEDGNFSFNYDFKQTWHHKFNMQGVKPEHVYIKNFMDRRNEKNADLQLSLLKFILKVCFATENQIKSYLSSQGFPLEDIDKTLEMFLHQRIINMFIISKYPLNEIPEDALKCYSLDFGGKYILSHYGTEDVLSWTSTNAVRGVEYITKYLTTTQFYLALLNSVPENIRYFESFANFNIGKRDVQTNAKFEIMSGHTPRGFILEVVRKYDIPSGIQKKSEKLNVLMSEGYIEKYFSINPVVILLAENDKMALEVADIYYRNTNSTQFRLLTDIRIKNGFDDKSFMKYDPNKKTLIIVKSSLFLPKIINDLEESE

Secondary structure (DSSP, 8-state):
-----SB-BGGGTT-----TT-EEEESS-SSSTTPPPHHHHHHHHHHHTTSTTHHHHHHHHHHHHHHSEEEHHHHHHHHHHTT---TTHHHHHHHHHHTTSEEEEEEESS--SS--TTB--EEEE-HHHHHHHHHH--S--TT--GGGT---HHHHHHHHHHHHHHHHHHHHSGGGEEEEEET-EEE-SSSEEE-SEEEEEEETTEEEEEEEEE--GGGTTHHHHHHHHHHHHHHHSSGGGGT-SSPPEEEEEESSHHHHHHHHHHHHHHH----EEEEEHHHHHT-S-TTSEEEEETTTTEEEEE-STTTS-------S---

Foldseek 3Di:
DPPPDQFAFQVCPLQLFDDQLWFKAWPDDQDCVLADPLVVLQVVLVVCVPPPCSVLLLQLLVLLVQLQKEWPVLSVLSSVLVVHDDPCVVVSLVVCCNNQQKIWITIGNDHDPDDDPRTTIMIGGGPSVLSNCVPPNPDDSVPDDPVSNGDGSQVVSLSHLLSLLVSLLCVAQVPFWPDKHAQDWQDPDPDIQTAGIWTWGDQPPDTAIETEHEDEPVCPPPNLLVNLLVVLCCQPVCSCVVPDVDRHAYEYEYADQVVQLVSQQSSCVNRVDQRYWYAHSVLSVVGDAQQGIWTADPVVSHIDGGGVCVSDRPPPPPDPDDD

pLDDT: mean 88.92, std 13.02, range [32.19, 98.19]

Mean predicted aligned error: 6.2 Å

Solvent-accessible surface area (backbone atoms only — not comparable to full-atom values): 18386 Å² total; per-residue (Å²): 130,83,80,80,71,64,47,48,41,44,90,48,67,94,59,67,79,74,71,60,82,33,35,70,28,59,78,60,78,96,59,71,80,86,56,74,61,62,70,57,50,45,50,56,50,55,72,40,54,84,43,100,54,39,67,55,53,51,51,50,52,54,49,26,62,60,47,45,39,37,39,66,66,55,50,52,54,50,42,48,76,73,71,43,87,67,93,58,49,69,61,49,52,52,50,30,40,77,60,32,23,27,38,40,30,34,49,16,64,54,76,59,96,69,82,62,88,63,40,35,54,34,37,25,65,28,71,40,35,49,50,42,34,69,74,75,45,93,63,88,52,80,86,65,53,75,68,74,70,62,65,58,40,71,53,49,32,43,38,48,48,46,49,48,47,50,52,25,44,48,74,60,45,56,93,32,52,76,46,78,40,60,63,31,72,44,72,68,82,93,49,71,51,74,36,45,24,36,35,31,38,42,45,82,93,45,75,44,37,34,36,36,38,65,46,54,80,86,30,63,68,66,50,49,46,59,48,28,46,53,50,37,51,39,67,71,70,60,50,44,60,82,78,32,99,46,91,49,42,38,35,44,33,17,71,38,71,69,53,34,48,54,52,46,53,49,37,28,75,59,52,78,52,76,74,47,36,34,35,29,51,68,34,42,76,74,32,70,46,57,70,31,34,28,35,70,38,82,90,78,70,44,75,41,76,34,66,34,69,86,81,44,57,79,78,73,76,87,72,88,90,75,136

Radius of gyration: 21.04 Å; Cα contacts (8 Å, |Δi|>4): 525; chains: 1; bounding box: 75×48×59 Å